Protein AF-A0A8H6M9B8-F1 (afdb_monomer)

pLDDT: mean 74.27, std 23.14, range [27.19, 95.0]

Radius of gyration: 29.84 Å; Cα contacts (8 Å, |Δi|>4): 236; chains: 1; bounding box: 47×123×79 Å

Secondary structure (DSSP, 8-state):
-------PPPPPP----S----------S-PPPPHHHHHHHT-TT----TTS-HHHHHHHHHHHHT--TT-HHHHHHHHHHHHHHHHHHHHHH-S-SS-HHHHHHHHHHHT-SSPPSSHHHHHHHHHTSEE-HHHHHHHHHHTPPPPEESSHHHHHHHHHHHT-PPPS--TT--HHHHHH---SSSPPPTTEEE-TTS-EEETT-SSSPPHHHHTT----------------------------------------

Structure (mmCIF, N/CA/C/O backbone):
data_AF-A0A8H6M9B8-F1
#
_entry.id   AF-A0A8H6M9B8-F1
#
loop_
_atom_site.group_PDB
_atom_site.id
_atom_site.type_symbol
_atom_site.label_atom_id
_atom_site.label_alt_id
_atom_site.label_comp_id
_atom_site.label_asym_id
_atom_site.label_entity_id
_atom_site.label_seq_id
_atom_site.pdbx_PDB_ins_code
_atom_site.Cartn_x
_atom_site.Cartn_y
_atom_site.Cartn_z
_atom_site.occupancy
_atom_site.B_iso_or_equiv
_atom_site.auth_seq_id
_atom_site.auth_comp_id
_atom_site.auth_asym_id
_atom_site.auth_atom_id
_atom_site.pdbx_PDB_model_num
ATOM 1 N N . MET A 1 1 ? -0.808 -92.505 -18.903 1.00 44.62 1 MET A N 1
ATOM 2 C CA . MET A 1 1 ? -1.548 -91.364 -18.341 1.00 44.62 1 MET A CA 1
ATOM 3 C C . MET A 1 1 ? -0.742 -90.142 -18.693 1.00 44.62 1 MET A C 1
ATOM 5 O O . MET A 1 1 ? 0.391 -90.103 -18.258 1.00 44.62 1 MET A O 1
ATOM 9 N N . ASP A 1 2 ? -1.268 -89.263 -19.538 1.00 39.00 2 ASP A N 1
ATOM 10 C CA . ASP A 1 2 ? -1.013 -87.823 -19.451 1.00 39.00 2 ASP A CA 1
ATOM 11 C C . ASP A 1 2 ? -2.015 -87.097 -20.364 1.00 39.00 2 ASP A C 1
ATOM 13 O O . ASP A 1 2 ? -2.020 -87.325 -21.577 1.00 39.00 2 ASP A O 1
ATOM 17 N N . PRO A 1 3 ? -2.943 -86.317 -19.783 1.00 50.44 3 PRO A N 1
ATOM 18 C CA . PRO A 1 3 ? -3.931 -85.539 -20.508 1.00 50.44 3 PRO A CA 1
ATOM 19 C C . PRO A 1 3 ? -3.492 -84.078 -20.722 1.00 50.44 3 PRO A C 1
ATOM 21 O O . PRO A 1 3 ? -2.921 -83.446 -19.843 1.00 50.44 3 PRO A O 1
ATOM 24 N N . SER A 1 4 ? -3.906 -83.551 -21.875 1.00 41.81 4 SER A N 1
ATOM 25 C CA . SER A 1 4 ? -4.431 -82.196 -22.111 1.00 41.81 4 SER A CA 1
ATOM 26 C C . SER A 1 4 ? -3.591 -80.927 -21.857 1.00 41.81 4 SER A C 1
ATOM 28 O O . SER A 1 4 ? -3.498 -80.439 -20.739 1.00 41.81 4 SER A O 1
ATOM 30 N N . CYS A 1 5 ? -3.286 -80.288 -23.003 1.00 43.94 5 CYS A N 1
ATOM 31 C CA . CYS A 1 5 ? -3.467 -78.864 -23.372 1.00 43.94 5 CYS A CA 1
ATOM 32 C C . CYS A 1 5 ? -2.553 -77.786 -22.736 1.00 43.94 5 CYS A C 1
ATOM 34 O O . CYS A 1 5 ? -2.218 -77.862 -21.560 1.00 43.94 5 CYS A O 1
ATOM 36 N N . PRO A 1 6 ? -2.177 -76.736 -23.504 1.00 51.47 6 PRO A N 1
ATOM 37 C CA . PRO A 1 6 ? -3.171 -75.707 -23.816 1.00 51.47 6 PRO A CA 1
ATOM 38 C C . PRO A 1 6 ? -3.151 -75.148 -25.249 1.00 51.47 6 PRO A C 1
ATOM 40 O O . PRO A 1 6 ? -2.113 -74.861 -25.843 1.00 51.47 6 PRO A O 1
ATOM 43 N N . THR A 1 7 ? -4.367 -74.918 -25.737 1.00 51.53 7 THR A N 1
ATOM 44 C CA . THR A 1 7 ? -4.755 -73.970 -26.781 1.00 51.53 7 THR A CA 1
ATOM 45 C C . THR A 1 7 ? -4.098 -72.605 -26.571 1.00 51.53 7 THR A C 1
ATOM 47 O O . THR A 1 7 ? -4.218 -71.998 -25.506 1.00 51.53 7 THR A O 1
ATOM 50 N N . THR A 1 8 ? -3.421 -72.114 -27.604 1.00 57.62 8 THR A N 1
ATOM 51 C CA . THR A 1 8 ? -2.933 -70.737 -27.707 1.00 57.62 8 THR A CA 1
ATOM 52 C C . THR A 1 8 ? -4.131 -69.788 -27.837 1.00 57.62 8 THR A C 1
ATOM 54 O O . THR A 1 8 ? -4.984 -70.043 -28.686 1.00 57.62 8 THR A O 1
ATOM 57 N N . PRO A 1 9 ? -4.248 -68.725 -27.024 1.00 57.97 9 PRO A N 1
ATOM 58 C CA . PRO A 1 9 ? -5.289 -67.726 -27.221 1.00 57.97 9 PRO A CA 1
ATOM 59 C C . PRO A 1 9 ? -4.927 -66.811 -28.399 1.00 57.97 9 PRO A C 1
ATOM 61 O O . PRO A 1 9 ? -3.776 -66.389 -28.533 1.00 57.97 9 PRO A O 1
ATOM 64 N N . ASP A 1 10 ? -5.921 -66.513 -29.235 1.00 58.12 10 ASP A N 1
ATOM 65 C CA . ASP A 1 10 ? -5.860 -65.489 -30.280 1.00 58.12 10 ASP A CA 1
ATOM 66 C C . ASP A 1 10 ? -5.416 -64.120 -29.715 1.00 58.12 10 ASP A C 1
ATOM 68 O O . ASP A 1 10 ? -5.676 -63.818 -28.543 1.00 58.12 10 ASP A O 1
ATOM 72 N N . PRO A 1 11 ? -4.759 -63.264 -30.523 1.00 66.00 11 PRO A N 1
ATOM 73 C CA . PRO A 1 11 ? -4.400 -61.913 -30.102 1.00 66.00 11 PRO A CA 1
ATOM 74 C C . PRO A 1 11 ? -5.659 -61.079 -29.801 1.00 66.00 11 PRO A C 1
ATOM 76 O O . PRO A 1 11 ? -6.686 -61.253 -30.462 1.00 66.00 11 PRO A O 1
ATOM 79 N N . PRO A 1 12 ? -5.607 -60.145 -28.832 1.00 58.88 12 PRO A N 1
ATOM 80 C CA . PRO A 1 12 ? -6.745 -59.291 -28.532 1.00 58.88 12 PRO A CA 1
ATOM 81 C C . PRO A 1 12 ? -7.071 -58.416 -29.745 1.00 58.88 12 PRO A C 1
ATOM 83 O O . PRO A 1 12 ? -6.230 -57.667 -30.241 1.00 58.88 12 PRO A O 1
ATOM 86 N N . VAL A 1 13 ? -8.312 -58.528 -30.215 1.00 57.16 13 VAL A N 1
ATOM 87 C CA . VAL A 1 13 ? -8.912 -57.615 -31.187 1.00 57.16 13 VAL A CA 1
ATOM 88 C C . VAL A 1 13 ? -8.946 -56.227 -30.554 1.00 57.16 13 VAL A C 1
ATOM 90 O O . VAL A 1 13 ? -9.551 -56.035 -29.500 1.00 57.16 13 VAL A O 1
ATOM 93 N N . ASP A 1 14 ? -8.278 -55.277 -31.199 1.00 57.28 14 ASP A N 1
ATOM 94 C CA . ASP A 1 14 ? -8.301 -53.856 -30.867 1.00 57.28 14 ASP A CA 1
ATOM 95 C C . ASP A 1 14 ? -9.741 -53.347 -31.041 1.00 57.28 14 ASP A C 1
ATOM 97 O O . ASP A 1 14 ? -10.220 -53.142 -32.159 1.00 57.28 14 ASP A O 1
ATOM 101 N N . ILE A 1 15 ? -10.483 -53.230 -29.939 1.00 51.19 15 ILE A N 1
ATOM 102 C CA . ILE A 1 15 ? -11.806 -52.604 -29.932 1.00 51.19 15 ILE A CA 1
ATOM 103 C C . ILE A 1 15 ? -11.558 -51.097 -29.798 1.00 51.19 15 ILE A C 1
ATOM 105 O O . ILE A 1 15 ? -11.166 -50.658 -28.713 1.00 51.19 15 ILE A O 1
ATOM 109 N N . PRO A 1 16 ? -11.777 -50.277 -30.844 1.00 50.72 16 PRO A N 1
ATOM 110 C CA . PRO A 1 16 ? -11.698 -48.835 -30.695 1.00 50.72 16 PRO A CA 1
ATOM 111 C C . PRO A 1 16 ? -12.756 -48.389 -29.684 1.00 50.72 16 PRO A C 1
ATOM 113 O O . PRO A 1 16 ? -13.958 -48.597 -29.862 1.00 50.72 16 PRO A O 1
ATOM 116 N N . SER A 1 17 ? -12.274 -47.808 -28.589 1.00 52.12 17 SER A N 1
ATOM 117 C CA . SER A 1 17 ? -13.098 -47.243 -27.527 1.00 52.12 17 SER A CA 1
ATOM 118 C C . SER A 1 17 ? -14.077 -46.215 -28.121 1.00 52.12 17 SER A C 1
ATOM 120 O O . SER A 1 17 ? -13.638 -45.318 -28.843 1.00 52.12 17 SER A O 1
ATOM 122 N N . PRO A 1 18 ? -15.391 -46.296 -27.843 1.00 47.19 18 PRO A N 1
ATOM 123 C CA . PRO A 1 18 ? -16.398 -45.431 -28.463 1.00 47.19 18 PRO A CA 1
ATOM 124 C C . PRO A 1 18 ? -16.497 -44.045 -27.807 1.00 47.19 18 PRO A C 1
ATOM 126 O O . PRO A 1 18 ? -17.447 -43.307 -28.064 1.00 47.19 18 PRO A O 1
ATOM 129 N N . PHE A 1 19 ? -15.545 -43.677 -26.948 1.00 44.97 19 PHE A N 1
ATOM 130 C CA . PHE A 1 19 ? -15.568 -42.408 -26.235 1.00 44.97 19 PHE A CA 1
ATOM 131 C C . PHE A 1 19 ? -14.644 -41.398 -26.923 1.00 44.97 19 PHE A C 1
ATOM 133 O O . PHE A 1 19 ? -13.423 -41.567 -26.863 1.00 44.97 19 PHE A O 1
ATOM 140 N N . PRO A 1 20 ? -15.182 -40.343 -27.569 1.00 49.31 20 PRO A N 1
ATOM 141 C CA . PRO A 1 20 ? -14.359 -39.208 -27.950 1.00 49.31 20 PRO A CA 1
ATOM 142 C C . PRO A 1 20 ? -13.711 -38.655 -26.680 1.00 49.31 20 PRO A C 1
ATOM 144 O O . PRO A 1 20 ? -14.387 -38.404 -25.685 1.00 49.31 20 PRO A O 1
ATOM 147 N N . SER A 1 21 ? -12.386 -38.528 -26.698 1.00 47.72 21 SER A N 1
ATOM 148 C CA . SER A 1 21 ? -11.632 -37.910 -25.615 1.00 47.72 21 SER A CA 1
ATOM 149 C C . SER A 1 21 ? -12.142 -36.487 -25.417 1.00 47.72 21 SER A C 1
ATOM 151 O O . SER A 1 21 ? -11.909 -35.626 -26.260 1.00 47.72 21 SER A O 1
ATOM 153 N N . ASP A 1 22 ? -12.861 -36.264 -24.322 1.00 41.75 22 ASP A N 1
ATOM 154 C CA . ASP A 1 22 ? -13.307 -34.951 -23.872 1.00 41.75 22 ASP A CA 1
ATOM 155 C C . ASP A 1 22 ? -12.119 -33.972 -23.804 1.00 41.75 22 ASP A C 1
ATOM 157 O O . ASP A 1 22 ? -11.220 -34.168 -22.981 1.00 41.75 22 ASP A O 1
ATOM 161 N N . PRO A 1 23 ? -12.103 -32.857 -24.562 1.00 47.53 23 PRO A N 1
ATOM 162 C CA . PRO A 1 23 ? -11.258 -31.718 -24.252 1.00 47.53 23 PRO A CA 1
ATOM 163 C C . PRO A 1 23 ? -12.015 -30.749 -23.332 1.00 47.53 23 PRO A C 1
ATOM 165 O O . PRO A 1 23 ? -11.970 -29.537 -23.519 1.00 47.53 23 PRO A O 1
ATOM 168 N N . THR A 1 24 ? -12.727 -31.244 -22.320 1.00 36.97 24 THR A N 1
ATOM 169 C CA . THR A 1 24 ? -13.275 -30.394 -21.253 1.00 36.97 24 THR A CA 1
ATOM 170 C C . THR A 1 24 ? -12.267 -30.286 -20.118 1.00 36.97 24 THR A C 1
ATOM 172 O O . THR A 1 24 ? -12.472 -30.738 -18.996 1.00 36.97 24 THR A O 1
ATOM 175 N N . SER A 1 25 ? -11.154 -29.613 -20.420 1.00 35.69 25 SER A N 1
ATOM 176 C CA . SER A 1 25 ? -10.420 -28.878 -19.398 1.00 35.69 25 SER A CA 1
ATOM 177 C C . SER A 1 25 ? -11.340 -27.758 -18.926 1.00 35.69 25 SER A C 1
ATOM 179 O O . SER A 1 25 ? -11.489 -26.738 -19.600 1.00 35.69 25 SER A O 1
ATOM 181 N N . THR A 1 26 ? -11.984 -27.976 -17.781 1.00 39.69 26 THR A N 1
ATOM 182 C CA . THR A 1 26 ? -12.783 -27.010 -17.022 1.00 39.69 26 THR A CA 1
ATOM 183 C C . THR A 1 26 ? -11.908 -25.828 -16.598 1.00 39.69 26 THR A C 1
ATOM 185 O O . THR A 1 26 ? -11.528 -25.667 -15.441 1.00 39.69 26 THR A O 1
ATOM 188 N N . SER A 1 27 ? -11.536 -24.993 -17.560 1.00 35.00 27 SER A N 1
ATOM 189 C CA . SER A 1 27 ? -10.833 -23.746 -17.338 1.00 35.00 27 SER A CA 1
ATOM 190 C C . SER A 1 27 ? -11.902 -22.694 -17.079 1.00 35.00 27 SER A C 1
ATOM 192 O O . SER A 1 27 ? -12.670 -22.284 -17.950 1.00 35.00 27 SER A O 1
ATOM 194 N N . LYS A 1 28 ? -11.988 -22.317 -15.803 1.00 42.12 28 LYS A N 1
ATOM 195 C CA . LYS A 1 28 ? -12.551 -21.050 -15.341 1.00 42.12 28 LYS A CA 1
ATOM 196 C C . LYS A 1 28 ? -12.215 -19.965 -16.382 1.00 42.12 28 LYS A C 1
ATOM 198 O O . LYS A 1 28 ? -11.055 -19.929 -16.793 1.00 42.12 28 LYS A O 1
ATOM 203 N N . PRO A 1 29 ? -13.164 -19.098 -16.798 1.00 35.78 29 PRO A N 1
ATOM 204 C CA . PRO A 1 29 ? -12.882 -18.059 -17.791 1.00 35.78 29 PRO A CA 1
ATOM 205 C C . PRO A 1 29 ? -11.589 -17.331 -17.406 1.00 35.78 29 PRO A C 1
ATOM 207 O O . PRO A 1 29 ? -11.388 -17.131 -16.198 1.00 35.78 29 PRO A O 1
ATOM 210 N N . PRO A 1 30 ? -10.709 -16.989 -18.372 1.00 41.09 30 PRO A N 1
ATOM 211 C CA . PRO A 1 30 ? -9.399 -16.427 -18.075 1.00 41.09 30 PRO A CA 1
ATOM 212 C C . PRO A 1 30 ? -9.605 -15.271 -17.108 1.00 41.09 30 PRO A C 1
ATOM 214 O O . PRO A 1 30 ? -10.289 -14.290 -17.415 1.00 41.09 30 PRO A O 1
ATOM 217 N N . ARG A 1 31 ? -9.119 -15.451 -15.875 1.00 60.06 31 ARG A N 1
ATOM 218 C CA . ARG A 1 31 ? -9.210 -14.409 -14.858 1.00 60.06 31 ARG A CA 1
ATOM 219 C C . ARG A 1 31 ? -8.524 -13.200 -15.471 1.00 60.06 31 ARG A C 1
ATOM 221 O O . ARG A 1 31 ? -7.373 -13.322 -15.884 1.00 60.06 31 ARG A O 1
ATOM 228 N N . ARG A 1 32 ? -9.236 -12.071 -15.560 1.00 66.19 32 ARG A N 1
ATOM 229 C CA . ARG A 1 32 ? -8.625 -10.809 -15.985 1.00 66.19 32 ARG A CA 1
ATOM 230 C C . ARG A 1 32 ? -7.319 -10.641 -15.200 1.00 66.19 32 ARG A C 1
ATOM 232 O O . ARG A 1 32 ? -7.352 -10.870 -13.982 1.00 66.19 32 ARG A O 1
ATOM 239 N N . PRO A 1 33 ? -6.200 -10.324 -15.871 1.00 74.69 33 PRO A N 1
ATOM 240 C CA . PRO A 1 33 ? -4.937 -10.147 -15.183 1.00 74.69 33 PRO A CA 1
ATOM 241 C C . PRO A 1 33 ? -5.127 -9.074 -14.115 1.00 74.69 33 PRO A C 1
ATOM 243 O O . PRO A 1 33 ? -5.844 -8.088 -14.307 1.00 74.69 33 PRO A O 1
ATOM 246 N N . SER A 1 34 ? -4.556 -9.321 -12.940 1.00 87.81 34 SER A N 1
ATOM 247 C CA . SER A 1 34 ? -4.568 -8.333 -11.872 1.00 87.81 34 SER A CA 1
ATOM 248 C C . SER A 1 34 ? -3.844 -7.064 -12.353 1.00 87.81 34 SER A C 1
ATOM 250 O O . SER A 1 34 ? -2.985 -7.185 -13.224 1.00 87.81 34 SER A O 1
ATOM 252 N N . PRO A 1 35 ? -4.138 -5.860 -11.832 1.00 92.00 35 PRO A N 1
ATOM 253 C CA . PRO A 1 35 ? -3.459 -4.641 -12.281 1.00 92.00 35 PRO A CA 1
ATOM 254 C C . PRO A 1 35 ? -1.925 -4.746 -12.322 1.00 92.00 35 PRO A C 1
ATOM 256 O O . PRO A 1 35 ? -1.309 -4.337 -13.299 1.00 92.00 35 PRO A O 1
ATOM 259 N N . ILE A 1 36 ? -1.312 -5.381 -11.316 1.00 91.31 36 ILE A N 1
ATOM 260 C CA . ILE A 1 36 ? 0.140 -5.637 -11.296 1.00 91.31 36 ILE A CA 1
ATOM 261 C C . ILE A 1 36 ? 0.560 -6.624 -12.396 1.00 91.31 36 ILE A C 1
ATOM 263 O O . ILE A 1 36 ? 1.578 -6.417 -13.048 1.00 91.31 36 ILE A O 1
ATOM 267 N N . ALA A 1 37 ? -0.205 -7.697 -12.621 1.00 89.81 37 ALA A N 1
ATOM 268 C CA . ALA A 1 37 ? 0.093 -8.647 -13.691 1.00 89.81 37 ALA A CA 1
ATOM 269 C C . ALA A 1 37 ? -0.021 -7.992 -15.077 1.00 89.81 37 ALA A C 1
ATOM 271 O O . ALA A 1 37 ? 0.854 -8.194 -15.909 1.00 89.81 37 ALA A O 1
ATOM 272 N N . ALA A 1 38 ? -1.044 -7.158 -15.286 1.00 91.62 38 ALA A N 1
ATOM 273 C CA . ALA A 1 38 ? -1.240 -6.409 -16.522 1.00 91.62 38 ALA A CA 1
ATOM 274 C C . ALA A 1 38 ? -0.080 -5.437 -16.796 1.00 91.62 38 ALA A C 1
ATOM 276 O O . ALA A 1 38 ? 0.317 -5.286 -17.946 1.00 91.62 38 ALA A O 1
ATOM 277 N N . PHE A 1 39 ? 0.497 -4.826 -15.752 1.00 93.69 39 PHE A N 1
ATOM 278 C CA . PHE A 1 39 ? 1.719 -4.029 -15.885 1.00 93.69 39 PHE A CA 1
ATOM 279 C C . PHE A 1 39 ? 2.898 -4.871 -16.390 1.00 93.69 39 PHE A C 1
ATOM 281 O O . PHE A 1 39 ? 3.564 -4.470 -17.331 1.00 93.69 39 PHE A O 1
ATOM 288 N N . PHE A 1 40 ? 3.159 -6.048 -15.815 1.00 92.44 40 PHE A N 1
ATOM 289 C CA . PHE A 1 40 ? 4.279 -6.879 -16.280 1.00 92.44 40 PHE A CA 1
ATOM 290 C C . PHE A 1 40 ? 4.056 -7.453 -17.688 1.00 92.44 40 PHE A C 1
ATOM 292 O O . PHE A 1 40 ? 5.019 -7.648 -18.423 1.00 92.44 40 PHE A O 1
ATOM 299 N N . GLU A 1 41 ? 2.803 -7.679 -18.089 1.00 92.38 41 GLU A N 1
ATOM 300 C CA . GLU A 1 41 ? 2.442 -8.151 -19.432 1.00 92.38 41 GLU A CA 1
ATOM 301 C C . GLU A 1 41 ? 2.753 -7.130 -20.546 1.00 92.38 41 GLU A C 1
ATOM 303 O O . GLU A 1 41 ? 2.826 -7.522 -21.711 1.00 92.38 41 GLU A O 1
ATOM 308 N N . THR A 1 42 ? 3.013 -5.853 -20.224 1.00 93.12 42 THR A N 1
ATOM 309 C CA . THR A 1 42 ? 3.493 -4.871 -21.219 1.00 93.12 42 THR A CA 1
ATOM 310 C C . THR A 1 42 ? 4.940 -5.126 -21.660 1.00 93.12 42 THR A C 1
ATOM 312 O O . THR A 1 42 ? 5.372 -4.587 -22.679 1.00 93.12 42 THR A O 1
ATOM 315 N N . TYR A 1 43 ? 5.666 -6.003 -20.956 1.00 92.69 43 TYR A N 1
ATOM 316 C CA . TYR A 1 43 ? 7.040 -6.405 -21.252 1.00 92.69 43 TYR A CA 1
ATOM 317 C C . TYR A 1 43 ? 7.077 -7.880 -21.697 1.00 92.69 43 TYR A C 1
ATOM 319 O O . TYR A 1 43 ? 7.412 -8.757 -20.901 1.00 92.69 43 TYR A O 1
ATOM 327 N N . PRO A 1 44 ? 6.767 -8.205 -22.969 1.00 87.62 44 PRO A N 1
ATOM 328 C CA . PRO A 1 44 ? 6.531 -9.586 -23.415 1.00 87.62 44 PRO A CA 1
ATOM 329 C C . PRO A 1 44 ? 7.746 -10.518 -23.282 1.00 87.62 44 PRO A C 1
ATOM 331 O O . PRO A 1 44 ? 7.583 -11.730 -23.169 1.00 87.62 44 PRO A O 1
ATOM 334 N N . ASN A 1 45 ? 8.961 -9.962 -23.272 1.00 91.31 45 ASN A N 1
ATOM 335 C CA . ASN A 1 45 ? 10.205 -10.721 -23.103 1.00 91.31 45 ASN A CA 1
ATOM 336 C C . ASN A 1 45 ? 10.595 -10.922 -21.628 1.00 91.31 45 ASN A C 1
ATOM 338 O O . ASN A 1 45 ? 11.584 -11.595 -21.339 1.00 91.31 45 ASN A O 1
ATOM 342 N N . PHE A 1 46 ? 9.848 -10.332 -20.694 1.00 91.56 46 PHE A N 1
ATOM 343 C CA . PHE A 1 46 ? 10.085 -10.455 -19.266 1.00 91.56 46 PHE A CA 1
ATOM 344 C C . PHE A 1 46 ? 9.088 -11.439 -18.646 1.00 91.56 46 PHE A C 1
ATOM 346 O O . PHE A 1 46 ? 7.888 -11.187 -18.561 1.00 91.56 46 PHE A O 1
ATOM 353 N N . HIS A 1 47 ? 9.595 -12.572 -18.164 1.00 88.81 47 HIS A N 1
ATOM 354 C CA . HIS A 1 47 ? 8.779 -13.561 -17.464 1.00 88.81 47 HIS A CA 1
ATOM 355 C C . HIS A 1 47 ? 8.746 -13.262 -15.964 1.00 88.81 47 HIS A C 1
ATOM 357 O O . HIS A 1 47 ? 9.702 -13.563 -15.236 1.00 88.81 47 HIS A O 1
ATOM 363 N N . ASN A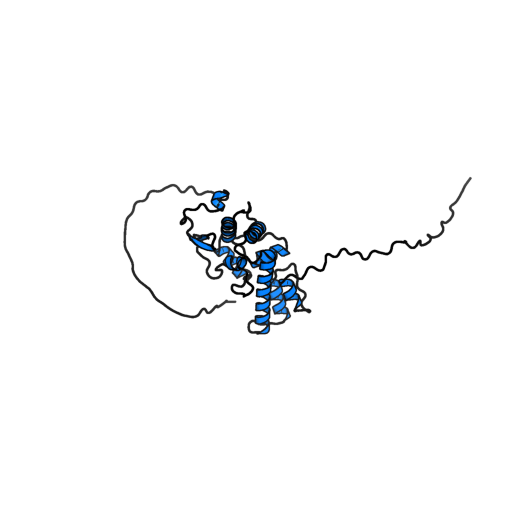 1 48 ? 7.640 -12.670 -15.509 1.00 85.62 48 ASN A N 1
ATOM 364 C CA . ASN A 1 48 ? 7.457 -12.335 -14.105 1.00 85.62 48 ASN A CA 1
ATOM 365 C C . ASN A 1 48 ? 7.086 -13.567 -13.259 1.00 85.62 48 ASN A C 1
ATOM 367 O O . ASN A 1 48 ? 6.253 -14.392 -13.637 1.00 85.62 48 ASN A O 1
ATOM 371 N N . ASP A 1 49 ? 7.681 -13.670 -12.075 1.00 84.94 49 ASP A N 1
ATOM 372 C CA . ASP A 1 49 ? 7.308 -14.644 -11.058 1.00 84.94 49 ASP A CA 1
ATOM 373 C C . ASP A 1 49 ? 6.154 -14.089 -10.216 1.00 84.94 49 ASP A C 1
ATOM 375 O O . ASP A 1 49 ? 6.323 -13.200 -9.382 1.00 84.94 49 ASP A O 1
ATOM 379 N N . ARG A 1 50 ? 4.955 -14.643 -10.422 1.00 80.88 50 ARG A N 1
ATOM 380 C CA . ARG A 1 50 ? 3.730 -14.239 -9.711 1.00 80.88 50 ARG A CA 1
ATOM 381 C C . ARG A 1 50 ? 3.728 -14.614 -8.225 1.00 80.88 50 ARG A C 1
ATOM 383 O O . ARG A 1 50 ? 2.824 -14.194 -7.507 1.00 80.88 50 ARG A O 1
ATOM 390 N N . THR A 1 51 ? 4.683 -15.426 -7.775 1.00 79.94 51 THR A N 1
ATOM 391 C CA . THR A 1 51 ? 4.839 -15.808 -6.364 1.00 79.94 51 THR A CA 1
ATOM 392 C C . THR A 1 51 ? 5.808 -14.897 -5.609 1.00 79.94 51 THR A C 1
ATOM 394 O O . THR A 1 51 ? 5.763 -14.839 -4.378 1.00 79.94 51 THR A O 1
ATOM 397 N N . ALA A 1 52 ? 6.650 -14.153 -6.333 1.00 83.94 52 ALA A N 1
ATOM 398 C CA . ALA A 1 52 ? 7.558 -13.163 -5.776 1.00 83.94 52 ALA A CA 1
ATOM 399 C C . ALA A 1 52 ? 6.835 -11.839 -5.467 1.00 83.94 52 ALA A C 1
ATOM 401 O O . ALA A 1 52 ? 5.738 -11.566 -5.956 1.00 83.94 52 ALA A O 1
ATOM 402 N N . SER A 1 53 ? 7.456 -10.985 -4.644 1.00 85.69 53 SER A N 1
ATOM 403 C CA . SER A 1 53 ? 6.896 -9.657 -4.367 1.00 85.69 53 SER A CA 1
ATOM 404 C C . SER A 1 53 ? 6.916 -8.791 -5.629 1.00 85.69 53 SER A C 1
ATOM 406 O O . SER A 1 53 ? 7.890 -8.805 -6.387 1.00 85.69 53 SER A O 1
ATOM 408 N N . ALA A 1 54 ? 5.888 -7.974 -5.833 1.00 88.25 54 ALA A N 1
ATOM 409 C CA . ALA A 1 54 ? 5.788 -7.079 -6.979 1.00 88.25 54 ALA A CA 1
ATOM 410 C C . ALA A 1 54 ? 7.004 -6.140 -7.057 1.00 88.25 54 ALA A C 1
ATOM 412 O O . ALA A 1 54 ? 7.558 -5.915 -8.130 1.00 88.25 54 ALA A O 1
ATOM 413 N N . GLY A 1 55 ? 7.480 -5.654 -5.906 1.00 87.62 55 GLY A N 1
ATOM 414 C CA . GLY A 1 55 ? 8.679 -4.815 -5.828 1.00 87.62 55 GLY A CA 1
ATOM 415 C C . GLY A 1 55 ? 9.974 -5.545 -6.206 1.00 87.62 55 GLY A C 1
ATOM 416 O O . GLY A 1 55 ? 10.849 -4.949 -6.833 1.00 87.62 55 GLY A O 1
ATOM 417 N N . SER A 1 56 ? 10.124 -6.830 -5.861 1.00 88.12 56 SER A N 1
ATOM 418 C CA . SER A 1 56 ? 11.291 -7.612 -6.301 1.00 88.12 56 SER A CA 1
ATOM 419 C C . SER A 1 56 ? 11.258 -7.898 -7.799 1.00 88.12 56 SER A C 1
ATOM 421 O O . SER A 1 56 ? 12.306 -7.842 -8.443 1.00 88.12 56 SER A O 1
ATOM 423 N N . GLU A 1 57 ? 10.074 -8.154 -8.356 1.00 91.75 57 GLU A N 1
ATOM 424 C CA . GLU A 1 57 ? 9.903 -8.360 -9.796 1.00 91.75 57 GLU A CA 1
ATOM 425 C C . GLU A 1 57 ? 10.152 -7.077 -10.584 1.00 91.75 57 GLU A C 1
ATOM 427 O O . GLU A 1 57 ? 10.859 -7.118 -11.586 1.00 91.75 57 GLU A O 1
ATOM 432 N N . TYR A 1 58 ? 9.703 -5.924 -10.083 1.00 91.44 58 TYR A N 1
ATOM 433 C CA . TYR A 1 58 ? 10.038 -4.630 -10.675 1.00 91.44 58 TYR A CA 1
ATOM 434 C C . TYR A 1 58 ? 11.558 -4.400 -10.709 1.00 91.44 58 TYR A C 1
ATOM 436 O O . TYR A 1 58 ? 12.123 -4.091 -11.751 1.00 91.44 58 TYR A O 1
ATOM 444 N N . LYS A 1 59 ? 12.274 -4.683 -9.610 1.00 90.62 59 LYS A N 1
ATOM 445 C CA . LYS A 1 59 ? 13.751 -4.611 -9.592 1.00 90.62 59 LYS A CA 1
ATOM 446 C C . LYS A 1 59 ? 14.417 -5.586 -10.570 1.00 90.62 59 LYS A C 1
ATOM 448 O O . LYS A 1 59 ? 15.505 -5.312 -11.075 1.00 90.62 59 LYS A O 1
ATOM 453 N N . ARG A 1 60 ? 13.826 -6.762 -10.812 1.00 94.12 60 ARG A N 1
ATOM 454 C CA . ARG A 1 60 ? 14.301 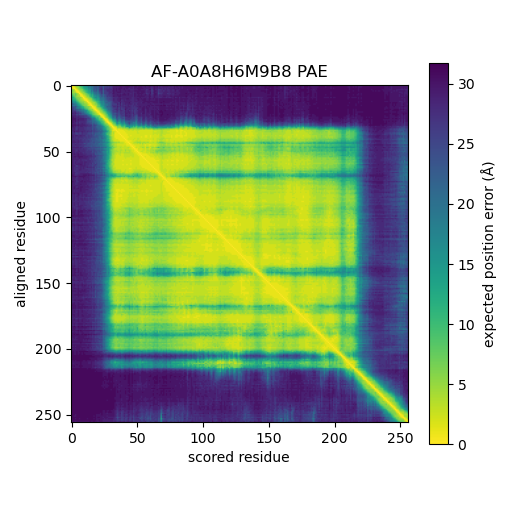-7.694 -11.851 1.00 94.12 60 ARG A CA 1
ATOM 455 C C . ARG A 1 60 ? 14.057 -7.136 -13.247 1.00 94.12 60 ARG A C 1
ATOM 457 O O . ARG A 1 60 ? 14.958 -7.253 -14.070 1.00 94.12 60 ARG A O 1
ATOM 464 N N . LEU A 1 61 ? 12.908 -6.508 -13.478 1.00 93.12 61 LEU A N 1
ATOM 465 C CA . LEU A 1 61 ? 12.590 -5.842 -14.733 1.00 93.12 61 LEU A CA 1
ATOM 466 C C . LEU A 1 61 ? 13.583 -4.710 -15.029 1.00 93.12 61 LEU A C 1
ATOM 468 O O . LEU A 1 61 ? 14.170 -4.717 -16.103 1.00 93.12 61 LEU A O 1
ATOM 472 N N . CYS A 1 62 ? 13.878 -3.823 -14.069 1.00 92.12 62 CYS A N 1
ATOM 473 C CA . CYS A 1 62 ? 14.878 -2.760 -14.262 1.00 92.12 62 CYS A CA 1
ATOM 474 C C . CYS A 1 62 ? 16.242 -3.326 -14.691 1.00 92.12 62 CYS A C 1
ATOM 476 O O . CYS A 1 62 ? 16.856 -2.831 -15.630 1.00 92.12 62 CYS A O 1
ATOM 478 N N . ARG A 1 63 ? 16.696 -4.414 -14.046 1.00 92.75 63 ARG A N 1
ATOM 479 C CA . ARG A 1 63 ? 17.951 -5.095 -14.414 1.00 92.75 63 ARG A CA 1
ATOM 480 C C . ARG A 1 63 ? 17.896 -5.745 -15.795 1.00 92.75 63 ARG A C 1
ATOM 482 O O . ARG A 1 63 ? 18.904 -5.754 -16.486 1.00 92.75 63 ARG A O 1
ATOM 489 N N . PHE A 1 64 ? 16.750 -6.307 -16.174 1.00 92.88 64 PHE A N 1
ATOM 490 C CA . PHE A 1 64 ? 16.547 -6.925 -17.483 1.00 92.88 64 PHE A CA 1
ATOM 491 C C . PHE A 1 64 ? 16.563 -5.888 -18.612 1.00 92.88 64 PHE A C 1
ATOM 493 O O . PHE A 1 64 ? 17.171 -6.129 -19.649 1.00 92.88 64 PHE A O 1
ATOM 500 N N . MET A 1 65 ? 15.943 -4.730 -18.382 1.00 91.88 65 MET A N 1
ATOM 501 C CA . MET A 1 65 ? 15.915 -3.617 -19.334 1.00 91.88 65 MET A CA 1
ATOM 502 C C . MET A 1 65 ? 17.228 -2.823 -19.367 1.00 91.88 65 MET A C 1
ATOM 504 O O . MET A 1 65 ? 17.463 -2.072 -20.306 1.00 91.88 65 MET A O 1
ATOM 508 N N . GLY A 1 66 ? 18.093 -2.993 -18.361 1.00 91.81 66 GLY A N 1
ATOM 509 C CA . GLY A 1 66 ? 19.344 -2.242 -18.243 1.00 91.81 66 GLY A CA 1
ATOM 510 C C . GLY A 1 66 ? 19.141 -0.784 -17.831 1.00 91.81 66 GLY A C 1
ATOM 511 O O . GLY A 1 66 ? 20.026 0.033 -18.066 1.00 91.81 66 GLY A O 1
ATOM 512 N N . TRP A 1 67 ? 17.997 -0.460 -17.224 1.00 93.12 67 TRP A N 1
ATOM 513 C CA . TRP A 1 67 ? 17.668 0.900 -16.818 1.00 93.12 67 TRP A CA 1
ATOM 514 C C . TRP A 1 67 ? 18.470 1.363 -15.597 1.00 93.12 67 TRP A C 1
ATOM 516 O O . TRP A 1 67 ? 18.648 0.647 -14.607 1.00 93.12 67 TRP A O 1
ATOM 526 N N . THR A 1 68 ? 18.887 2.616 -15.667 1.00 86.75 68 THR A N 1
ATOM 527 C CA . THR A 1 68 ? 19.481 3.448 -14.629 1.00 86.75 68 THR A CA 1
ATOM 528 C C . THR A 1 68 ? 18.442 4.438 -14.086 1.00 86.75 68 THR A C 1
ATOM 530 O O . THR A 1 68 ? 17.353 4.594 -14.632 1.00 86.75 68 THR A O 1
ATOM 533 N N . ARG A 1 69 ? 18.746 5.106 -12.967 1.00 73.56 69 ARG A N 1
ATOM 534 C CA . ARG A 1 69 ? 17.781 5.982 -12.266 1.00 73.56 69 ARG A CA 1
ATOM 535 C C . ARG A 1 69 ? 17.355 7.221 -13.055 1.00 73.56 69 ARG A C 1
ATOM 537 O O . ARG A 1 69 ? 16.276 7.759 -12.809 1.00 73.56 69 ARG A O 1
ATOM 544 N N . ASP A 1 70 ? 18.215 7.688 -13.949 1.00 83.25 70 ASP A N 1
ATOM 545 C CA . ASP A 1 70 ? 17.974 8.907 -14.719 1.00 83.25 70 ASP A CA 1
ATOM 546 C C . ASP A 1 70 ? 17.316 8.604 -16.069 1.00 83.25 70 ASP A C 1
ATOM 548 O O . ASP A 1 70 ? 17.014 9.524 -16.831 1.00 83.25 70 ASP A O 1
ATOM 552 N N . ASP A 1 71 ? 17.045 7.325 -16.351 1.00 89.38 71 ASP A N 1
ATOM 553 C CA . ASP A 1 71 ? 16.397 6.932 -17.588 1.00 89.38 71 ASP A CA 1
ATOM 554 C C . ASP A 1 71 ? 14.913 7.319 -17.563 1.00 89.38 71 ASP A C 1
ATOM 556 O O . ASP A 1 71 ? 14.157 6.878 -16.689 1.00 89.38 71 ASP A O 1
ATOM 560 N N . PRO A 1 72 ? 14.443 8.109 -18.543 1.00 91.56 72 PRO A N 1
ATOM 561 C CA . PRO A 1 72 ? 13.048 8.535 -18.594 1.00 91.56 72 PRO A CA 1
ATOM 562 C C . PRO A 1 72 ? 12.086 7.350 -18.764 1.00 91.56 72 P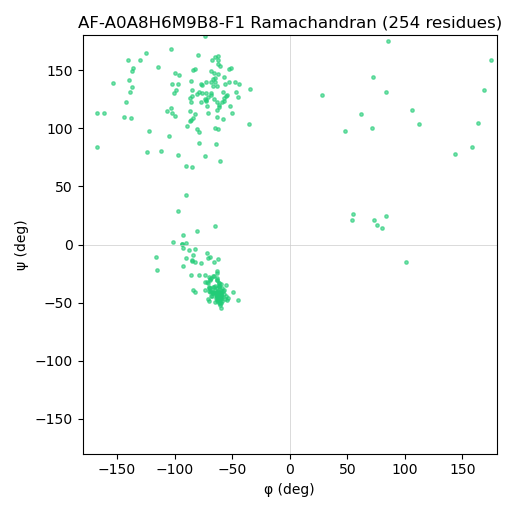RO A C 1
ATOM 564 O O . PRO A 1 72 ? 10.952 7.403 -18.288 1.00 91.56 72 PRO A O 1
ATOM 567 N N . GLU A 1 73 ? 12.538 6.268 -19.405 1.00 91.50 73 GLU A N 1
ATOM 568 C CA . GLU A 1 73 ? 11.774 5.023 -19.532 1.00 91.50 73 GLU A CA 1
ATOM 569 C C . GLU A 1 73 ? 11.560 4.336 -18.180 1.00 91.50 73 GLU A C 1
ATOM 571 O O . GLU A 1 73 ? 10.451 3.886 -1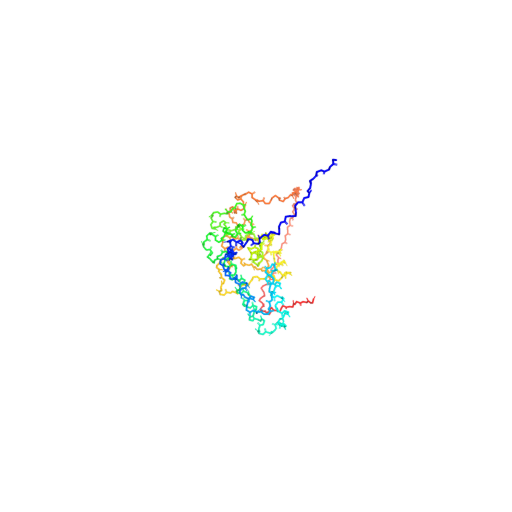7.898 1.00 91.50 73 GLU A O 1
ATOM 576 N N . GLU A 1 74 ? 12.580 4.313 -17.315 1.00 93.00 74 GLU A N 1
ATOM 577 C CA . GLU A 1 74 ? 12.464 3.774 -15.956 1.00 93.00 74 GLU A CA 1
ATOM 578 C C . GLU A 1 74 ? 11.474 4.591 -15.139 1.00 93.00 74 GLU A C 1
ATOM 580 O O . GLU A 1 74 ? 10.605 4.031 -14.480 1.00 93.00 74 GLU A O 1
ATOM 585 N N . GLN A 1 75 ? 11.547 5.919 -15.235 1.00 90.25 75 GLN A N 1
ATOM 586 C CA . GLN A 1 75 ? 10.655 6.804 -14.493 1.00 90.25 75 GLN A CA 1
ATOM 587 C C . GLN A 1 75 ? 9.191 6.617 -14.908 1.00 90.25 75 GLN A C 1
ATOM 589 O O . GLN A 1 75 ? 8.304 6.597 -14.045 1.00 90.25 75 GLN A O 1
ATOM 594 N N . ALA A 1 76 ? 8.938 6.456 -16.211 1.00 91.88 76 ALA A N 1
ATOM 595 C CA . ALA A 1 76 ? 7.616 6.140 -16.740 1.00 91.88 76 ALA A CA 1
ATOM 596 C C . ALA A 1 76 ? 7.145 4.755 -16.268 1.00 91.88 76 ALA A C 1
ATOM 598 O O . ALA A 1 76 ? 6.066 4.639 -15.684 1.00 91.88 76 ALA A O 1
ATOM 599 N N . ALA A 1 77 ? 7.986 3.726 -16.405 1.00 93.00 77 ALA A N 1
ATOM 600 C CA . ALA A 1 77 ? 7.684 2.377 -15.936 1.00 93.00 77 ALA A CA 1
ATOM 601 C C . ALA A 1 77 ? 7.417 2.335 -14.423 1.00 93.00 77 ALA A C 1
ATOM 603 O O . ALA A 1 77 ? 6.517 1.630 -13.965 1.00 93.00 77 ALA A O 1
ATOM 604 N N . TYR A 1 78 ? 8.148 3.124 -13.634 1.00 91.31 78 TYR A N 1
ATOM 605 C CA . TYR A 1 78 ? 7.952 3.225 -12.195 1.00 91.31 78 TYR A CA 1
ATOM 606 C C . TYR A 1 78 ? 6.633 3.915 -11.849 1.00 91.31 78 TYR A C 1
ATOM 608 O O . TYR A 1 78 ? 5.972 3.543 -10.875 1.00 91.31 78 TYR A O 1
ATOM 616 N N . ALA A 1 79 ? 6.237 4.936 -12.614 1.00 90.75 79 ALA A N 1
ATOM 617 C CA . ALA A 1 79 ? 4.937 5.582 -12.469 1.00 90.75 79 ALA A CA 1
ATOM 618 C C . ALA A 1 79 ? 3.796 4.589 -12.724 1.00 90.75 79 ALA A C 1
ATOM 620 O O . ALA A 1 79 ? 2.941 4.423 -11.850 1.00 90.75 79 ALA A O 1
ATOM 621 N N . ASP A 1 80 ? 3.859 3.857 -13.834 1.00 92.81 80 ASP A N 1
ATOM 622 C CA . ASP A 1 80 ? 2.868 2.841 -14.194 1.00 92.81 80 ASP A CA 1
ATOM 623 C C . ASP A 1 80 ? 2.822 1.700 -13.169 1.00 92.81 80 ASP A C 1
ATOM 625 O O . ASP A 1 80 ? 1.748 1.253 -12.760 1.00 92.81 80 ASP A O 1
ATOM 629 N N . PHE A 1 81 ? 3.983 1.268 -12.669 1.00 92.81 81 PHE A N 1
ATOM 630 C CA . PHE A 1 81 ? 4.071 0.262 -11.613 1.00 92.81 81 PHE A CA 1
ATOM 631 C C . PHE A 1 81 ? 3.396 0.728 -10.313 1.00 92.81 81 PHE A C 1
ATOM 633 O O . PHE A 1 81 ? 2.645 -0.025 -9.684 1.00 92.81 81 PHE A O 1
ATOM 640 N N . LYS A 1 82 ? 3.620 1.983 -9.902 1.00 91.62 82 LYS A N 1
ATOM 641 C CA . LYS A 1 82 ? 2.957 2.574 -8.725 1.00 91.62 82 LYS A CA 1
ATOM 642 C C . LYS A 1 82 ? 1.443 2.639 -8.910 1.00 91.62 82 LYS A C 1
ATOM 644 O O . LYS A 1 82 ? 0.708 2.326 -7.971 1.00 91.62 82 LYS A O 1
ATOM 649 N N . ASP A 1 83 ? 0.976 3.016 -10.093 1.00 93.06 83 ASP A N 1
ATOM 650 C CA . ASP A 1 83 ? -0.451 3.050 -10.402 1.00 93.06 83 ASP A CA 1
ATOM 651 C C . ASP A 1 83 ? -1.062 1.644 -10.384 1.00 93.06 83 ASP A C 1
ATOM 653 O O . ASP A 1 83 ? -2.126 1.443 -9.790 1.00 93.06 83 ASP A O 1
ATOM 657 N N . ALA A 1 84 ? -0.345 0.638 -10.885 1.00 93.38 84 ALA A N 1
ATOM 658 C CA . ALA A 1 84 ? -0.754 -0.757 -10.786 1.00 93.38 84 ALA A CA 1
ATOM 659 C C . ALA A 1 84 ? -0.884 -1.233 -9.325 1.00 93.38 84 ALA A C 1
ATOM 661 O O . ALA A 1 84 ? -1.867 -1.899 -8.991 1.00 93.38 84 ALA A O 1
ATOM 662 N N . LEU A 1 85 ? 0.039 -0.853 -8.427 1.00 92.69 85 LEU A N 1
ATOM 663 C CA . LEU A 1 85 ? -0.072 -1.145 -6.987 1.00 92.69 85 LEU A CA 1
ATOM 664 C C . LEU A 1 85 ? -1.336 -0.520 -6.375 1.00 92.69 85 LEU A C 1
ATOM 666 O O . LEU A 1 85 ? -2.069 -1.183 -5.638 1.00 92.69 85 LEU A O 1
ATOM 670 N N . VAL A 1 86 ? -1.611 0.748 -6.692 1.00 93.25 86 VAL A N 1
ATOM 671 C CA . VAL A 1 86 ? -2.799 1.474 -6.211 1.00 93.25 86 VAL A CA 1
ATOM 672 C C . VAL A 1 86 ? -4.081 0.815 -6.706 1.00 93.25 86 VAL A C 1
ATOM 674 O O . VAL A 1 86 ? -4.995 0.555 -5.922 1.00 93.25 86 VAL A O 1
ATOM 677 N N . MET A 1 87 ? -4.147 0.508 -7.999 1.00 92.62 87 MET A N 1
ATOM 678 C CA . MET A 1 87 ? -5.296 -0.159 -8.600 1.00 92.62 87 MET A CA 1
ATOM 679 C C . MET A 1 87 ? -5.518 -1.543 -7.996 1.00 92.62 87 MET A C 1
ATOM 681 O O . MET A 1 87 ? -6.655 -1.904 -7.701 1.00 92.62 87 MET A O 1
ATOM 685 N N . GLN A 1 88 ? -4.447 -2.306 -7.767 1.00 92.56 88 GLN A N 1
ATOM 686 C CA . GLN A 1 88 ? -4.527 -3.620 -7.139 1.00 92.56 88 GLN A CA 1
ATOM 687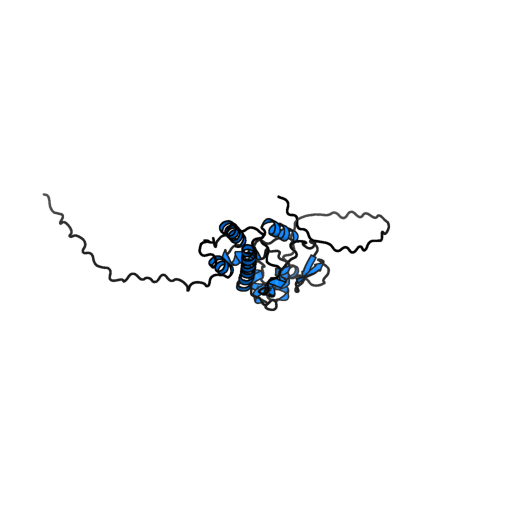 C C . GLN A 1 88 ? -5.121 -3.528 -5.730 1.00 92.56 88 GLN A C 1
ATOM 689 O O . GLN A 1 88 ? -6.026 -4.294 -5.396 1.00 92.56 88 GLN A O 1
ATOM 694 N N . PHE A 1 89 ? -4.669 -2.562 -4.927 1.00 93.31 89 PHE A N 1
ATOM 695 C CA . PHE A 1 89 ? -5.233 -2.313 -3.603 1.00 93.31 89 PHE A CA 1
ATOM 696 C C . PHE A 1 89 ? -6.734 -1.998 -3.686 1.00 93.31 89 PHE A C 1
ATOM 698 O O . PHE A 1 89 ? -7.542 -2.605 -2.982 1.00 93.31 89 PHE A O 1
ATOM 705 N N . ASN A 1 90 ? -7.117 -1.082 -4.578 1.00 92.62 90 ASN A N 1
ATOM 706 C CA . ASN A 1 90 ? -8.508 -0.668 -4.752 1.00 92.62 90 ASN A CA 1
ATOM 707 C C . ASN A 1 90 ? -9.415 -1.828 -5.192 1.00 92.62 90 ASN A C 1
ATOM 709 O O . ASN A 1 90 ? -10.561 -1.899 -4.758 1.00 92.62 90 ASN A O 1
ATOM 713 N N . VAL A 1 91 ? -8.921 -2.743 -6.033 1.00 91.62 91 VAL A N 1
ATOM 714 C CA . VAL A 1 91 ? -9.671 -3.941 -6.451 1.00 91.62 91 VAL A CA 1
ATOM 715 C C . VAL A 1 91 ? -9.939 -4.873 -5.267 1.00 91.62 91 VAL A C 1
ATOM 717 O O . VAL A 1 91 ? -11.000 -5.490 -5.212 1.00 91.62 91 VAL A O 1
ATOM 720 N N . HIS A 1 92 ? -9.005 -4.978 -4.320 1.00 89.75 92 HIS A N 1
ATOM 721 C CA . HIS A 1 92 ? -9.141 -5.871 -3.167 1.00 89.75 92 HIS A CA 1
ATOM 722 C C . HIS A 1 92 ? -9.978 -5.290 -2.032 1.00 89.75 92 HIS A C 1
ATOM 724 O O . HIS A 1 92 ? -10.772 -6.010 -1.430 1.00 89.75 92 HIS A O 1
ATOM 730 N N . TYR A 1 93 ? -9.803 -4.004 -1.737 1.00 91.00 93 TYR A N 1
ATOM 731 C CA . TYR A 1 93 ? -10.372 -3.390 -0.536 1.00 91.00 93 TYR A CA 1
ATOM 732 C C . TYR A 1 93 ? -11.409 -2.309 -0.833 1.00 91.00 93 TYR A C 1
ATOM 734 O O . TYR A 1 93 ? -12.120 -1.897 0.073 1.00 91.00 93 TYR A O 1
ATOM 742 N N . GLY A 1 94 ? -11.544 -1.873 -2.083 1.00 91.38 94 GLY A N 1
ATOM 743 C CA . GLY A 1 94 ? -12.449 -0.799 -2.475 1.00 91.38 94 GLY A CA 1
ATOM 744 C C . GLY A 1 94 ? -11.851 0.598 -2.307 1.00 91.38 94 GLY A C 1
ATOM 745 O O . GLY A 1 94 ? -10.735 0.793 -1.823 1.00 91.38 94 GLY A O 1
ATOM 746 N N . THR A 1 95 ? -12.614 1.595 -2.753 1.00 93.31 95 THR A N 1
ATOM 747 C CA . THR A 1 95 ? -12.185 3.001 -2.814 1.00 93.31 95 THR A CA 1
ATOM 748 C C . THR A 1 95 ? -12.977 3.921 -1.898 1.00 93.31 95 THR A C 1
ATOM 750 O O . THR A 1 95 ? -12.478 4.995 -1.564 1.00 93.31 95 THR A O 1
ATOM 753 N N . ASP A 1 96 ? -14.191 3.540 -1.501 1.00 92.38 96 ASP A N 1
ATOM 754 C CA . ASP A 1 96 ? -15.065 4.382 -0.689 1.00 92.38 96 ASP A CA 1
ATOM 755 C C . ASP A 1 96 ? -14.692 4.284 0.793 1.00 92.38 96 ASP A C 1
ATOM 757 O O . ASP A 1 96 ? -14.848 3.241 1.424 1.00 92.38 96 ASP A O 1
ATOM 761 N N . ALA A 1 97 ? -14.173 5.379 1.348 1.00 91.56 97 ALA A N 1
ATOM 762 C CA . ALA A 1 97 ? -13.831 5.426 2.759 1.00 91.56 97 ALA A CA 1
ATOM 763 C C . ALA A 1 97 ? -15.080 5.420 3.646 1.00 91.56 97 ALA A C 1
ATOM 765 O O . ALA A 1 97 ? -14.982 4.954 4.779 1.00 91.56 97 ALA A O 1
ATOM 766 N N . GLU A 1 98 ? -16.219 5.930 3.176 1.00 92.75 98 GLU A N 1
ATOM 767 C CA . GLU A 1 98 ? -17.462 6.072 3.944 1.00 92.75 98 GLU A CA 1
ATOM 768 C C . GLU A 1 98 ? -18.312 4.789 3.964 1.00 92.75 98 GLU A C 1
ATOM 770 O O . GLU A 1 98 ? -19.234 4.680 4.771 1.00 92.75 98 GLU A O 1
ATOM 775 N N . ASP A 1 99 ? -17.965 3.776 3.164 1.00 93.00 99 ASP A N 1
ATOM 776 C CA . ASP A 1 99 ? -18.550 2.436 3.265 1.00 93.00 99 ASP A CA 1
ATOM 777 C C . ASP A 1 99 ? -17.818 1.606 4.329 1.00 93.00 99 ASP A C 1
ATOM 779 O O . ASP A 1 99 ? -16.592 1.532 4.358 1.00 93.00 99 ASP A O 1
ATOM 783 N N . VAL A 1 100 ? -18.570 0.932 5.200 1.00 94.62 100 VAL A N 1
ATOM 784 C CA . VAL A 1 100 ? -18.044 0.030 6.234 1.00 94.62 100 VAL A CA 1
ATOM 785 C C . VAL A 1 100 ? -17.435 -1.249 5.658 1.00 94.62 100 VAL A C 1
ATOM 787 O O . VAL A 1 100 ? -16.498 -1.790 6.249 1.00 94.62 100 VAL A O 1
ATOM 790 N N . LYS A 1 101 ? -17.920 -1.727 4.505 1.00 94.44 101 LYS A N 1
ATOM 791 C CA . LYS A 1 101 ? -17.497 -3.011 3.924 1.00 94.44 101 LYS A CA 1
ATOM 792 C C . LYS A 1 101 ? -15.989 -3.064 3.629 1.00 94.44 101 LYS A C 1
ATOM 794 O O . LYS A 1 101 ? -15.358 -4.002 4.118 1.00 94.44 101 LYS A O 1
ATOM 799 N N . PRO A 1 102 ? -15.375 -2.079 2.935 1.00 94.31 102 PRO A N 1
ATOM 800 C CA . PRO A 1 102 ? -13.920 -1.965 2.804 1.00 94.31 102 PRO A CA 1
ATOM 801 C C . PRO A 1 102 ? -13.143 -2.173 4.102 1.00 94.31 102 PRO A C 1
ATOM 803 O O . PRO A 1 102 ? -12.189 -2.949 4.159 1.00 94.31 102 PRO A O 1
ATOM 806 N N . TRP A 1 103 ? -13.577 -1.514 5.177 1.00 95.00 103 TRP A N 1
ATOM 807 C CA . TRP A 1 103 ? -12.897 -1.585 6.467 1.00 95.00 103 TRP A CA 1
ATOM 808 C C . TRP A 1 103 ? -13.063 -2.942 7.139 1.00 95.00 103 TRP A C 1
ATOM 810 O O . TRP A 1 103 ? -12.134 -3.403 7.795 1.00 95.00 103 TRP A O 1
ATOM 820 N N . GLN A 1 104 ? -14.202 -3.610 6.959 1.00 93.94 104 GLN A N 1
ATOM 821 C CA . GLN A 1 104 ? -14.417 -4.965 7.472 1.00 93.94 104 GLN A CA 1
ATOM 822 C C . GLN A 1 104 ? -13.537 -5.986 6.752 1.00 93.94 104 GLN A C 1
ATOM 824 O O . GLN A 1 104 ? -12.874 -6.783 7.413 1.00 93.94 104 GLN A O 1
ATOM 829 N N . VAL A 1 105 ? -13.443 -5.897 5.423 1.00 92.69 105 VAL A N 1
ATOM 830 C CA . VAL A 1 105 ? -12.531 -6.735 4.628 1.00 92.69 105 VAL A CA 1
ATOM 831 C C . VAL A 1 105 ? -11.076 -6.504 5.055 1.00 92.69 105 VAL A C 1
ATOM 833 O O . VAL A 1 105 ? -10.311 -7.454 5.215 1.00 92.69 105 VAL A O 1
ATOM 836 N N . LEU A 1 106 ? -10.690 -5.250 5.317 1.00 93.69 106 LEU A N 1
ATOM 837 C CA . LEU A 1 106 ? -9.374 -4.921 5.874 1.00 93.69 106 LEU A CA 1
ATOM 838 C C . LEU A 1 106 ? -9.166 -5.519 7.271 1.00 93.69 106 LEU A C 1
ATOM 840 O O . LEU A 1 106 ? -8.101 -6.073 7.540 1.00 93.69 106 LEU A O 1
ATOM 844 N N . CYS A 1 107 ? -10.166 -5.441 8.153 1.00 93.19 107 CYS A N 1
ATOM 845 C CA . CYS A 1 107 ? -10.102 -6.062 9.476 1.00 93.19 107 CYS A CA 1
ATOM 846 C C . CYS A 1 107 ? -9.815 -7.563 9.365 1.00 93.19 107 CYS A C 1
ATOM 848 O O . CYS A 1 107 ? -8.920 -8.062 10.045 1.00 93.19 107 CYS A O 1
ATOM 850 N N . GLU A 1 108 ? -10.519 -8.267 8.480 1.00 91.50 108 GLU A N 1
ATOM 851 C CA . GLU A 1 108 ? -10.317 -9.699 8.245 1.00 91.50 108 GLU A CA 1
ATOM 852 C C . GLU A 1 108 ? -8.916 -10.001 7.706 1.00 91.50 108 GLU A C 1
ATOM 854 O O . GLU A 1 108 ? -8.210 -10.838 8.272 1.00 91.50 108 GLU A O 1
ATOM 859 N N . ALA A 1 109 ? -8.471 -9.271 6.678 1.00 90.56 109 ALA A N 1
ATOM 860 C CA . ALA A 1 109 ? -7.156 -9.466 6.063 1.00 90.56 109 ALA A CA 1
ATOM 861 C C . ALA A 1 109 ? -5.993 -9.228 7.044 1.00 90.56 109 ALA A C 1
ATOM 863 O O . ALA A 1 109 ? -4.970 -9.912 6.991 1.00 90.56 109 ALA A O 1
ATOM 864 N N . ILE A 1 110 ? -6.156 -8.275 7.965 1.00 91.56 110 ILE A N 1
ATOM 865 C CA . ILE A 1 110 ? -5.154 -7.926 8.982 1.00 91.56 110 ILE A CA 1
ATOM 866 C C . ILE A 1 110 ? -5.257 -8.848 10.220 1.00 91.56 110 ILE A C 1
ATOM 868 O O . ILE A 1 110 ? -4.335 -8.919 11.036 1.00 91.56 110 ILE A O 1
ATOM 872 N N . GLY A 1 111 ? -6.346 -9.611 10.363 1.00 89.94 111 GLY A N 1
ATOM 873 C CA . GLY A 1 111 ? -6.579 -10.521 11.490 1.00 89.94 111 GLY A CA 1
ATOM 874 C C . GLY A 1 111 ? -7.178 -9.851 12.734 1.00 89.94 111 GLY A C 1
ATOM 875 O O . GLY A 1 111 ? -7.010 -10.343 13.857 1.00 89.94 111 GLY A O 1
ATOM 876 N N . ILE A 1 112 ? -7.876 -8.730 12.555 1.00 90.25 112 ILE A N 1
ATOM 877 C CA . ILE A 1 112 ? -8.633 -8.041 13.601 1.00 90.25 112 ILE A CA 1
ATOM 878 C C . ILE A 1 112 ? -9.882 -8.864 13.926 1.00 90.25 112 ILE A C 1
ATOM 880 O O . ILE A 1 112 ? -10.732 -9.120 13.078 1.00 90.25 112 ILE A O 1
ATOM 884 N N . THR A 1 113 ? -9.978 -9.295 15.182 1.00 88.12 113 THR A N 1
ATOM 885 C CA . THR A 1 113 ? -11.041 -10.173 15.681 1.00 88.12 113 THR A CA 1
ATOM 886 C C . THR A 1 113 ? -11.502 -9.705 17.067 1.00 88.12 113 THR A C 1
ATOM 888 O O . THR A 1 113 ? -10.642 -9.495 17.933 1.00 88.12 113 THR A O 1
ATOM 891 N N . PRO A 1 114 ? -12.823 -9.558 17.304 1.00 91.81 114 PRO A N 1
ATOM 892 C CA . PRO A 1 114 ? -13.923 -9.703 16.333 1.00 91.81 114 PRO A CA 1
ATOM 893 C C . PRO A 1 114 ? -13.916 -8.592 15.265 1.00 91.81 114 PRO A C 1
ATOM 895 O O . PRO A 1 114 ? -13.343 -7.535 15.489 1.00 91.81 114 PRO A O 1
ATOM 898 N N . VAL A 1 115 ? -14.546 -8.815 14.109 1.00 93.06 115 VAL A N 1
ATOM 899 C CA . VAL A 1 115 ? -14.666 -7.770 13.075 1.00 93.06 115 VAL A CA 1
ATOM 900 C C . VAL A 1 115 ? -15.686 -6.716 13.537 1.00 93.06 115 VAL A C 1
ATOM 902 O O . VAL A 1 115 ? -16.822 -7.082 13.862 1.00 93.06 115 VAL A O 1
ATOM 905 N N . PRO A 1 116 ? -15.326 -5.420 13.596 1.00 92.31 116 PRO A N 1
ATOM 906 C CA . PRO A 1 116 ? -16.258 -4.372 13.999 1.00 92.31 116 PRO A CA 1
ATOM 907 C C . PRO A 1 116 ? -17.423 -4.214 13.013 1.00 92.31 116 PRO A C 1
ATOM 909 O O . PRO A 1 116 ? -17.245 -4.242 11.796 1.00 92.31 116 PRO A O 1
ATOM 912 N N . ARG A 1 117 ? -18.636 -4.003 13.539 1.00 92.12 117 ARG A N 1
ATOM 913 C CA . ARG A 1 117 ? -19.840 -3.779 12.715 1.00 92.12 117 ARG A CA 1
ATOM 914 C C . ARG A 1 117 ? -20.033 -2.320 12.313 1.00 92.12 117 ARG A C 1
ATOM 916 O O . ARG A 1 117 ? -20.671 -2.050 11.305 1.00 92.12 117 ARG A O 1
ATOM 923 N N . GLU A 1 118 ? -19.499 -1.400 13.107 1.00 92.94 118 GLU A N 1
ATOM 924 C CA . GLU A 1 118 ? -19.637 0.037 12.898 1.00 92.94 118 GLU A CA 1
ATOM 925 C C . GLU A 1 118 ? -18.417 0.596 12.165 1.00 92.94 118 GLU A C 1
ATOM 927 O O . GLU A 1 118 ? -17.278 0.268 12.500 1.00 92.94 118 GLU A O 1
ATOM 932 N N . LEU A 1 119 ? -18.653 1.494 11.204 1.00 92.62 119 LEU A N 1
ATOM 933 C CA . LEU A 1 119 ? -17.606 2.143 10.407 1.00 92.62 119 LEU A CA 1
ATOM 934 C C . LEU A 1 119 ? -16.536 2.810 11.277 1.00 92.62 119 LEU A C 1
ATOM 936 O O . LEU A 1 119 ? -15.342 2.635 11.044 1.00 92.62 119 LEU A O 1
ATOM 940 N N . LYS A 1 120 ? -16.973 3.548 12.302 1.00 92.75 120 LYS A N 1
ATOM 941 C CA . LYS A 1 120 ? -16.093 4.237 13.252 1.00 92.75 120 LYS A CA 1
ATOM 942 C C . LYS A 1 120 ? -15.091 3.273 13.889 1.00 92.75 120 LYS A C 1
ATOM 944 O O . LYS A 1 120 ? -13.896 3.559 13.943 1.00 92.75 120 LYS A O 1
ATOM 949 N N . ASP A 1 121 ? -15.600 2.141 14.352 1.00 91.81 121 ASP A N 1
ATOM 950 C CA . ASP A 1 121 ? -14.835 1.144 15.087 1.00 91.81 121 ASP A CA 1
ATOM 951 C C . ASP A 1 121 ? -13.900 0.367 14.157 1.00 91.81 121 ASP A C 1
ATOM 953 O O . ASP A 1 121 ? -12.748 0.123 14.510 1.00 91.81 121 ASP A O 1
ATOM 957 N N . ALA A 1 122 ? -14.361 0.046 12.945 1.00 93.94 122 ALA A N 1
ATOM 958 C CA . ALA A 1 122 ? -13.541 -0.583 11.913 1.00 93.94 122 ALA A CA 1
ATOM 959 C C . ALA A 1 122 ? -12.366 0.317 11.503 1.00 93.94 122 ALA A C 1
ATOM 961 O O . ALA A 1 122 ? -11.223 -0.139 11.456 1.00 93.94 122 ALA A O 1
ATOM 962 N N . ARG A 1 123 ? -12.617 1.616 11.294 1.00 93.38 123 ARG A N 1
ATOM 963 C CA . ARG A 1 123 ? -11.570 2.604 11.003 1.00 93.38 123 ARG A CA 1
ATOM 964 C C . ARG A 1 123 ? -10.556 2.714 12.133 1.00 93.38 123 ARG A C 1
ATOM 966 O O . ARG A 1 123 ? -9.362 2.584 11.881 1.00 93.38 123 ARG A O 1
ATOM 973 N N . GLU A 1 124 ? -11.010 2.920 13.372 1.00 91.62 124 GLU A N 1
ATOM 974 C CA . GLU A 1 124 ? -10.102 3.038 14.523 1.00 91.62 124 GLU A CA 1
ATOM 975 C C . GLU A 1 124 ? -9.255 1.764 14.689 1.00 91.62 124 GLU A C 1
ATOM 977 O O . GLU A 1 124 ? -8.044 1.852 14.903 1.00 91.62 124 GLU A O 1
ATOM 982 N N . ALA A 1 125 ? -9.852 0.578 14.540 1.00 92.69 125 ALA A N 1
ATOM 983 C CA . ALA A 1 125 ? -9.134 -0.689 14.652 1.00 92.69 125 ALA A CA 1
ATOM 984 C C . ALA A 1 125 ? -8.049 -0.837 13.569 1.00 92.69 125 ALA A C 1
AT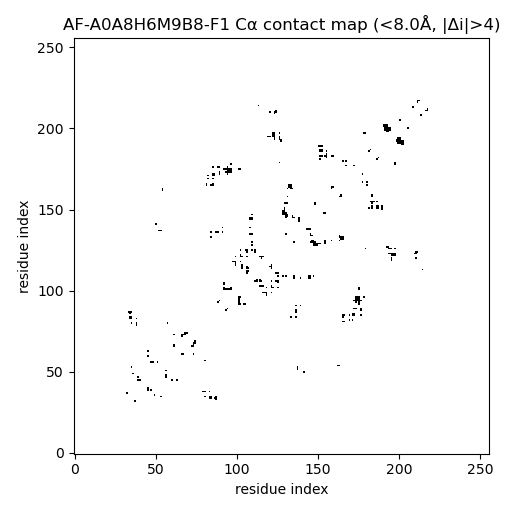OM 986 O O . ALA A 1 125 ? -6.900 -1.166 13.882 1.00 92.69 125 ALA A O 1
ATOM 987 N N . VAL A 1 126 ? -8.378 -0.543 12.308 1.00 94.12 126 VAL A N 1
ATOM 988 C CA . VAL A 1 126 ? -7.423 -0.631 11.194 1.00 94.12 126 VAL A CA 1
ATOM 989 C C . VAL A 1 126 ? -6.334 0.441 11.308 1.00 94.12 126 VAL A C 1
ATOM 991 O O . VAL A 1 126 ? -5.153 0.124 11.171 1.00 94.12 126 VAL A O 1
ATOM 994 N N . PHE A 1 127 ? -6.671 1.697 11.620 1.00 93.56 127 PHE A N 1
ATOM 995 C CA . PHE A 1 127 ? -5.671 2.766 11.740 1.00 93.56 127 PHE A CA 1
ATOM 996 C C . PHE A 1 127 ? -4.643 2.510 12.841 1.00 93.56 127 PHE A C 1
ATOM 998 O O . PHE A 1 127 ? -3.473 2.875 12.686 1.00 93.56 127 PHE A O 1
ATOM 1005 N N . ASN A 1 128 ? -5.056 1.852 13.921 1.00 91.50 128 ASN A N 1
ATOM 1006 C CA . ASN A 1 128 ? -4.179 1.506 15.035 1.00 91.50 128 ASN A CA 1
ATOM 1007 C C . ASN A 1 128 ? -3.561 0.105 14.903 1.00 91.50 128 ASN A C 1
ATOM 1009 O O . ASN A 1 128 ? -2.888 -0.351 15.820 1.00 91.50 128 ASN A O 1
ATOM 1013 N N . THR A 1 129 ? -3.732 -0.556 13.753 1.00 93.00 129 THR A N 1
ATOM 1014 C CA . THR A 1 129 ? -2.966 -1.753 13.396 1.00 93.00 129 THR A CA 1
ATOM 1015 C C . THR A 1 129 ? -1.947 -1.403 12.315 1.00 93.00 129 THR A C 1
ATOM 1017 O O . THR A 1 129 ? -2.290 -1.006 11.200 1.00 93.00 129 THR A O 1
ATOM 1020 N N . HIS A 1 130 ? -0.661 -1.508 12.640 1.00 93.38 130 HIS A N 1
ATOM 1021 C CA . HIS A 1 130 ? 0.404 -1.081 11.737 1.00 93.38 130 HIS A CA 1
ATOM 1022 C C . HIS A 1 130 ? 0.772 -2.214 10.777 1.00 93.38 130 HIS A C 1
ATOM 1024 O O . HIS A 1 130 ? 1.276 -3.248 11.202 1.00 93.38 130 HIS A O 1
ATOM 1030 N N . VAL A 1 131 ? 0.533 -2.018 9.483 1.00 94.25 131 VAL A N 1
ATOM 1031 C CA . VAL A 1 131 ? 0.837 -2.977 8.408 1.00 94.25 131 VAL A CA 1
ATOM 1032 C C . VAL A 1 131 ? 1.457 -2.245 7.223 1.00 94.25 131 VAL A C 1
ATOM 1034 O O . VAL A 1 131 ? 1.180 -1.061 7.014 1.00 94.25 131 VAL A O 1
ATOM 1037 N N . ASN A 1 132 ? 2.297 -2.932 6.449 1.00 94.25 132 ASN A N 1
ATOM 1038 C CA . ASN A 1 132 ? 2.792 -2.395 5.184 1.00 94.25 132 ASN A CA 1
ATOM 1039 C C . ASN A 1 132 ? 1.725 -2.602 4.094 1.00 94.25 132 ASN A C 1
ATOM 1041 O O . ASN A 1 132 ? 1.188 -3.696 3.942 1.00 94.25 132 ASN A O 1
ATOM 1045 N N . LEU A 1 133 ? 1.393 -1.540 3.356 1.00 93.19 133 LEU A N 1
ATOM 1046 C CA . LEU A 1 133 ? 0.284 -1.559 2.394 1.00 93.19 133 LEU A CA 1
ATOM 1047 C C . LEU A 1 133 ? 0.606 -2.352 1.117 1.00 93.19 133 LEU A C 1
ATOM 1049 O O . LEU A 1 133 ? -0.308 -2.896 0.497 1.00 93.19 133 LEU A O 1
ATOM 1053 N N . VAL A 1 134 ? 1.886 -2.468 0.749 1.00 90.94 134 VAL A N 1
ATOM 1054 C CA . VAL A 1 134 ? 2.317 -3.336 -0.357 1.00 90.94 134 VAL A CA 1
ATOM 1055 C C . VAL A 1 134 ? 2.174 -4.796 0.063 1.00 90.94 134 VAL A C 1
ATOM 1057 O O . VAL A 1 134 ? 1.532 -5.560 -0.649 1.00 90.94 134 VAL A O 1
ATOM 1060 N N . ASP A 1 135 ? 2.648 -5.163 1.259 1.00 91.06 135 ASP A N 1
ATOM 1061 C CA . ASP A 1 135 ? 2.460 -6.519 1.804 1.00 91.06 135 ASP A CA 1
ATOM 1062 C C . ASP A 1 135 ? 0.978 -6.891 1.915 1.00 91.06 135 ASP A C 1
ATOM 1064 O O . ASP A 1 135 ? 0.595 -8.016 1.615 1.00 91.06 135 ASP A O 1
ATOM 1068 N N . LEU A 1 136 ? 0.134 -5.944 2.333 1.00 91.31 136 LEU A N 1
ATOM 1069 C CA . LEU A 1 136 ? -1.313 -6.137 2.422 1.00 91.31 136 LEU A CA 1
ATOM 1070 C C . LEU A 1 136 ? -1.930 -6.429 1.045 1.00 91.31 136 LEU A C 1
ATOM 1072 O O . LEU A 1 136 ? -2.759 -7.324 0.912 1.00 91.31 136 LEU A O 1
ATOM 1076 N N . THR A 1 137 ? -1.473 -5.720 0.013 1.00 88.88 137 THR A N 1
ATOM 1077 C CA . THR A 1 137 ? -1.895 -5.940 -1.377 1.00 88.88 137 THR A CA 1
ATOM 1078 C C . THR A 1 137 ? -1.429 -7.306 -1.900 1.00 88.88 137 THR A C 1
ATOM 1080 O O . THR A 1 137 ? -2.194 -8.022 -2.547 1.00 88.88 137 THR A O 1
ATOM 1083 N N . GLU A 1 138 ? -0.192 -7.702 -1.590 1.00 84.44 138 GLU A N 1
ATOM 1084 C CA . GLU A 1 138 ? 0.400 -8.981 -2.008 1.00 84.44 138 GLU A CA 1
ATOM 1085 C C . GLU A 1 138 ? -0.235 -10.181 -1.291 1.00 84.44 138 GLU A C 1
ATOM 1087 O O . GLU A 1 138 ? -0.507 -11.208 -1.916 1.00 84.44 138 GLU A O 1
ATOM 1092 N N . ALA A 1 139 ? -0.532 -10.048 0.002 1.00 82.31 139 ALA A N 1
ATOM 1093 C CA . ALA A 1 139 ? -1.103 -11.102 0.836 1.00 82.31 139 ALA A CA 1
ATOM 1094 C C . ALA A 1 139 ? -2.453 -11.615 0.327 1.00 82.31 139 ALA A C 1
ATOM 1096 O O . ALA A 1 139 ? -2.734 -12.810 0.422 1.00 82.31 139 ALA A O 1
ATOM 1097 N N . HIS A 1 140 ? -3.273 -10.744 -0.268 1.00 72.44 140 HIS A N 1
ATOM 1098 C CA . HIS A 1 140 ? -4.527 -11.168 -0.891 1.00 72.44 140 HIS A CA 1
ATOM 1099 C C . HIS A 1 140 ? -4.281 -12.118 -2.079 1.00 72.44 140 HIS A C 1
ATOM 1101 O O . HIS A 1 140 ? -5.097 -12.994 -2.367 1.00 72.44 140 HIS A O 1
ATOM 1107 N N . THR A 1 141 ? -3.157 -11.965 -2.778 1.00 69.44 141 THR A N 1
ATOM 1108 C CA . THR A 1 141 ? -2.802 -12.813 -3.924 1.00 69.44 141 THR A CA 1
ATOM 1109 C C . THR A 1 141 ? -2.133 -14.111 -3.473 1.00 69.44 141 THR A C 1
ATOM 1111 O O . THR A 1 141 ? -2.429 -15.172 -4.019 1.00 69.44 141 THR A O 1
ATOM 1114 N N . THR A 1 142 ? -1.273 -14.052 -2.453 1.00 68.50 142 THR A N 1
ATOM 1115 C CA . THR A 1 142 ? -0.484 -15.201 -1.974 1.00 68.50 142 THR A CA 1
ATOM 1116 C C . THR A 1 142 ? -1.150 -15.995 -0.845 1.00 68.50 142 THR A C 1
ATOM 1118 O O . THR A 1 142 ? -0.603 -17.009 -0.415 1.00 68.50 142 THR A O 1
ATOM 1121 N N . LEU A 1 143 ? -2.320 -15.554 -0.357 1.00 68.19 143 LEU A N 1
ATOM 1122 C CA . LEU A 1 143 ? -3.031 -16.101 0.812 1.00 68.19 143 LEU A CA 1
ATOM 1123 C C . LEU A 1 143 ? -2.171 -16.152 2.087 1.00 68.19 143 LEU A C 1
ATOM 1125 O O . LEU A 1 143 ? -2.449 -16.917 3.014 1.00 68.19 143 LEU A O 1
ATOM 1129 N N . GLN A 1 144 ? -1.113 -15.344 2.146 1.00 73.06 144 GLN A N 1
ATOM 1130 C CA . GLN A 1 144 ? -0.239 -15.270 3.306 1.00 73.06 144 GLN A CA 1
ATOM 1131 C C . GLN A 1 144 ? -0.803 -14.318 4.355 1.00 73.06 144 GLN A C 1
ATOM 1133 O O . GLN A 1 144 ? -1.476 -13.335 4.055 1.00 73.06 144 GLN A O 1
ATOM 1138 N N . LYS A 1 145 ? -0.495 -14.594 5.623 1.00 78.75 145 LYS A N 1
ATOM 1139 C CA . LYS A 1 145 ? -0.859 -13.692 6.711 1.00 78.75 145 LYS A CA 1
ATOM 1140 C C . LYS A 1 145 ? 0.003 -12.431 6.651 1.00 78.75 145 LYS A C 1
ATOM 1142 O O . LYS A 1 145 ? 1.230 -12.518 6.671 1.00 78.75 145 LYS A O 1
ATOM 1147 N N . VAL A 1 146 ? -0.642 -11.267 6.647 1.00 88.00 146 VAL A N 1
ATOM 1148 C CA . VAL A 1 146 ? 0.041 -9.968 6.661 1.00 88.00 146 VAL A CA 1
ATOM 1149 C C . VAL A 1 146 ? 0.777 -9.778 7.984 1.00 88.00 146 VAL A C 1
ATOM 1151 O O . VAL A 1 146 ? 0.247 -10.053 9.064 1.00 88.00 146 VAL A O 1
ATOM 1154 N N . ARG A 1 147 ? 2.012 -9.279 7.908 1.00 90.69 147 ARG A N 1
ATOM 1155 C CA . ARG A 1 147 ? 2.791 -8.913 9.089 1.00 90.69 147 ARG A CA 1
ATOM 1156 C C . ARG A 1 147 ? 2.254 -7.617 9.696 1.00 90.69 147 ARG A C 1
ATOM 1158 O O . ARG A 1 147 ? 2.219 -6.582 9.035 1.00 90.69 147 ARG A O 1
ATOM 1165 N N . THR A 1 148 ? 1.915 -7.668 10.980 1.00 92.75 148 THR A N 1
ATOM 1166 C CA . THR A 1 148 ? 1.567 -6.497 11.793 1.00 92.75 148 THR A CA 1
ATOM 1167 C C . THR A 1 148 ? 2.756 -6.055 12.646 1.00 92.75 148 THR A C 1
ATOM 1169 O O . THR A 1 148 ? 3.533 -6.891 13.111 1.00 92.75 148 THR A O 1
ATOM 1172 N N . PHE A 1 149 ? 2.875 -4.756 12.893 1.00 92.25 149 PHE A N 1
ATOM 1173 C CA . PHE A 1 149 ? 3.921 -4.131 13.704 1.00 92.25 149 PHE A CA 1
ATOM 1174 C C . PHE A 1 149 ? 3.319 -3.495 14.957 1.00 92.25 149 PHE A C 1
ATOM 1176 O O . PHE A 1 149 ? 2.151 -3.101 14.952 1.00 92.25 149 PHE A O 1
ATOM 1183 N N . ALA A 1 150 ? 4.109 -3.389 16.027 1.00 89.06 150 ALA A N 1
ATOM 1184 C CA . ALA A 1 150 ? 3.631 -2.824 17.287 1.00 89.06 150 ALA A CA 1
ATOM 1185 C C . ALA A 1 150 ? 3.588 -1.290 17.259 1.00 89.06 150 ALA A C 1
ATOM 1187 O O . ALA A 1 150 ? 2.795 -0.692 17.977 1.00 89.06 150 ALA A O 1
ATOM 1188 N N . THR A 1 151 ? 4.426 -0.655 16.430 1.00 90.38 151 THR A N 1
ATOM 1189 C CA . THR A 1 151 ? 4.528 0.810 16.326 1.00 90.38 151 THR A CA 1
ATOM 1190 C C . THR A 1 151 ? 4.709 1.273 14.878 1.00 90.38 151 THR A C 1
ATOM 1192 O O . THR A 1 151 ? 5.190 0.521 14.023 1.00 90.38 151 THR A O 1
ATOM 1195 N N . GLU A 1 152 ? 4.392 2.542 14.595 1.00 90.81 152 GLU A N 1
ATOM 1196 C CA . GLU A 1 152 ? 4.686 3.151 13.287 1.00 90.81 152 GLU A CA 1
ATOM 1197 C C . GLU A 1 152 ? 6.191 3.218 13.000 1.00 90.81 152 GLU A C 1
ATOM 1199 O O . GLU A 1 152 ? 6.595 3.079 11.847 1.00 90.81 152 GLU A O 1
ATOM 1204 N N . ARG A 1 153 ? 7.038 3.347 14.033 1.00 90.56 153 ARG A N 1
ATOM 1205 C CA . ARG A 1 153 ? 8.503 3.309 13.889 1.00 90.56 153 ARG A CA 1
ATOM 1206 C C . ARG A 1 153 ? 8.998 1.964 13.365 1.00 90.56 153 ARG A C 1
ATOM 1208 O O . ARG A 1 153 ? 9.820 1.938 12.451 1.00 90.56 153 ARG A O 1
ATOM 1215 N N . GLU A 1 154 ? 8.495 0.858 13.909 1.00 92.94 154 GLU A N 1
ATOM 1216 C CA . GLU A 1 154 ? 8.840 -0.486 13.425 1.00 92.94 154 GLU A CA 1
ATOM 1217 C C . GLU A 1 154 ? 8.387 -0.698 11.977 1.00 92.94 154 GLU A C 1
ATOM 1219 O O . GLU A 1 154 ? 9.155 -1.196 11.150 1.00 92.94 154 GLU A O 1
ATOM 1224 N N . LEU A 1 155 ? 7.163 -0.270 11.651 1.00 94.38 155 LEU A N 1
ATOM 1225 C CA . LEU A 1 155 ? 6.651 -0.299 10.283 1.00 94.38 155 LEU A CA 1
ATOM 1226 C C . LEU A 1 155 ? 7.522 0.545 9.339 1.00 94.38 155 LEU A C 1
ATOM 1228 O O . LEU A 1 155 ? 7.836 0.108 8.229 1.00 94.38 155 LEU A O 1
ATOM 1232 N N . ALA A 1 156 ? 7.940 1.736 9.770 1.00 93.12 156 ALA A N 1
ATOM 1233 C CA . ALA A 1 156 ? 8.787 2.621 8.986 1.00 93.12 156 ALA A CA 1
ATOM 1234 C C . ALA A 1 156 ? 10.162 2.000 8.712 1.00 93.12 156 ALA A C 1
ATOM 1236 O O . ALA A 1 156 ? 10.603 1.978 7.565 1.00 93.12 156 ALA A O 1
ATOM 1237 N N . GLN A 1 157 ? 10.813 1.428 9.729 1.00 93.50 157 GLN A N 1
ATOM 1238 C CA . GLN A 1 157 ? 12.089 0.721 9.569 1.00 93.50 157 GLN A CA 1
ATOM 1239 C C . GLN A 1 157 ? 11.967 -0.461 8.604 1.00 93.50 157 GLN A C 1
ATOM 1241 O O . GLN A 1 157 ? 12.802 -0.625 7.713 1.00 93.50 157 GLN A O 1
ATOM 1246 N N . TYR A 1 158 ? 10.910 -1.267 8.744 1.00 94.50 158 TYR A N 1
ATOM 1247 C CA . TYR A 1 158 ? 10.643 -2.375 7.831 1.00 94.50 158 TYR A CA 1
ATOM 1248 C C . TYR A 1 158 ? 10.456 -1.891 6.389 1.00 94.50 158 TYR A C 1
ATOM 1250 O O . TYR A 1 158 ? 11.057 -2.445 5.466 1.00 94.50 158 TYR A O 1
ATOM 1258 N N . THR A 1 159 ? 9.656 -0.841 6.202 1.00 93.00 159 THR A N 1
ATOM 1259 C CA . THR A 1 159 ? 9.345 -0.275 4.885 1.00 93.00 159 THR A CA 1
ATOM 1260 C C . THR A 1 159 ? 10.595 0.301 4.223 1.00 93.00 159 THR A C 1
ATOM 1262 O O . THR A 1 159 ? 10.848 0.002 3.059 1.00 93.00 159 THR A O 1
ATOM 1265 N N . LYS A 1 160 ? 11.427 1.036 4.976 1.00 90.56 160 LYS A N 1
ATOM 1266 C CA . LYS A 1 160 ? 12.715 1.563 4.498 1.00 90.56 160 LYS A CA 1
ATOM 1267 C C . LYS A 1 160 ? 13.656 0.441 4.068 1.00 90.56 160 LYS A C 1
ATOM 1269 O O . LYS A 1 160 ? 14.139 0.450 2.943 1.00 90.56 160 LYS A O 1
ATOM 1274 N N . ARG A 1 161 ? 13.842 -0.572 4.922 1.00 92.12 161 ARG A N 1
ATOM 1275 C CA . ARG A 1 161 ? 14.741 -1.705 4.650 1.00 92.12 161 ARG A CA 1
ATOM 1276 C C . ARG A 1 161 ? 14.316 -2.538 3.440 1.00 92.12 161 ARG A C 1
ATOM 1278 O O . ARG A 1 161 ? 15.163 -3.045 2.717 1.00 92.12 161 ARG A O 1
ATOM 1285 N N . THR A 1 162 ? 13.015 -2.732 3.243 1.00 88.62 162 THR A N 1
ATOM 1286 C CA . THR A 1 162 ? 12.490 -3.548 2.132 1.00 88.62 162 THR A CA 1
ATOM 1287 C C . THR A 1 162 ? 12.227 -2.740 0.862 1.00 88.62 162 THR A C 1
ATOM 1289 O O . THR A 1 162 ? 12.010 -3.325 -0.198 1.00 88.62 162 THR A O 1
ATOM 1292 N N . ALA A 1 163 ? 12.263 -1.408 0.957 1.00 87.31 163 ALA A N 1
ATOM 1293 C CA . ALA A 1 163 ? 11.851 -0.467 -0.080 1.00 87.31 163 ALA A CA 1
ATOM 1294 C C . ALA A 1 163 ? 10.406 -0.677 -0.584 1.00 87.31 163 ALA A C 1
ATOM 1296 O O . ALA A 1 163 ? 10.078 -0.315 -1.712 1.00 87.31 163 ALA A O 1
ATOM 1297 N N . LYS A 1 164 ? 9.525 -1.254 0.245 1.00 89.88 164 LYS A N 1
ATOM 1298 C CA . LYS A 1 164 ? 8.117 -1.520 -0.092 1.00 89.88 164 LYS A CA 1
ATOM 1299 C C . LYS A 1 164 ? 7.232 -0.298 0.164 1.00 89.88 164 LYS A C 1
ATOM 1301 O O . LYS A 1 164 ? 6.396 -0.296 1.070 1.00 89.88 164 LYS A O 1
ATOM 1306 N N . TYR A 1 165 ? 7.444 0.763 -0.606 1.00 89.25 165 TYR A N 1
ATOM 1307 C CA . TYR A 1 165 ? 6.698 2.010 -0.461 1.00 89.25 165 TYR A CA 1
ATOM 1308 C C . TYR A 1 165 ? 5.381 1.973 -1.227 1.00 89.25 165 TYR A C 1
ATOM 1310 O O . TYR A 1 165 ? 5.356 1.733 -2.431 1.00 89.25 165 TYR A O 1
ATOM 1318 N N . MET A 1 166 ? 4.291 2.291 -0.530 1.00 89.94 166 MET A N 1
ATOM 1319 C CA . MET A 1 166 ? 3.040 2.622 -1.198 1.00 89.94 166 MET A CA 1
ATOM 1320 C C . MET A 1 166 ? 3.121 4.068 -1.700 1.00 89.94 166 MET A C 1
ATOM 1322 O O . MET A 1 166 ? 3.517 4.943 -0.921 1.00 89.94 166 MET A O 1
ATOM 1326 N N . PRO A 1 167 ? 2.776 4.351 -2.966 1.00 85.44 167 PRO A N 1
ATOM 1327 C CA . PRO A 1 167 ? 2.829 5.708 -3.496 1.00 85.44 167 PRO A CA 1
ATOM 1328 C C . PRO A 1 167 ? 1.943 6.644 -2.674 1.00 85.44 167 PRO A C 1
ATOM 1330 O O . PRO A 1 167 ? 0.787 6.339 -2.404 1.00 85.44 167 PRO A O 1
ATOM 1333 N N . GLY A 1 168 ? 2.493 7.795 -2.278 1.00 77.94 168 GLY A N 1
ATOM 1334 C CA . GLY A 1 168 ? 1.780 8.790 -1.467 1.00 77.94 168 GLY A CA 1
ATOM 1335 C C . GLY A 1 168 ? 0.864 9.720 -2.270 1.00 77.94 168 GLY A C 1
ATOM 1336 O O . GLY A 1 168 ? 0.025 10.406 -1.692 1.00 77.94 168 GLY A O 1
ATOM 1337 N N . ARG A 1 169 ? 1.015 9.759 -3.600 1.00 76.44 169 ARG A N 1
ATOM 1338 C CA . ARG A 1 169 ? 0.176 10.530 -4.525 1.00 76.44 169 ARG A CA 1
ATOM 1339 C C . ARG A 1 169 ? -0.041 9.715 -5.798 1.00 76.44 169 ARG A C 1
ATOM 1341 O O . ARG A 1 169 ? 0.928 9.332 -6.441 1.00 76.44 169 ARG A O 1
ATOM 1348 N N . SER A 1 170 ? -1.300 9.459 -6.136 1.00 80.44 170 SER A N 1
ATOM 1349 C CA . SER A 1 170 ? -1.743 8.933 -7.433 1.00 80.44 170 SER A CA 1
ATOM 1350 C C . SER A 1 170 ? -3.187 9.401 -7.656 1.00 80.44 170 SER A C 1
ATOM 1352 O O . SER A 1 170 ? -3.967 9.399 -6.694 1.00 80.44 170 SER A O 1
ATOM 1354 N N . PRO A 1 171 ? -3.570 9.815 -8.877 1.00 83.75 171 PRO A N 1
ATOM 1355 C CA . PRO A 1 171 ? -4.955 10.172 -9.187 1.00 83.75 171 PRO A CA 1
ATOM 1356 C C . PRO A 1 171 ? -5.911 8.980 -9.034 1.00 83.75 171 PRO A C 1
ATOM 1358 O O . PRO A 1 171 ? -7.098 9.173 -8.784 1.00 83.75 171 PRO A O 1
ATOM 1361 N N . LEU A 1 172 ? -5.390 7.752 -9.112 1.00 86.88 172 LEU A N 1
ATOM 1362 C CA . LEU A 1 172 ? -6.151 6.511 -8.966 1.00 86.88 172 LEU A CA 1
ATOM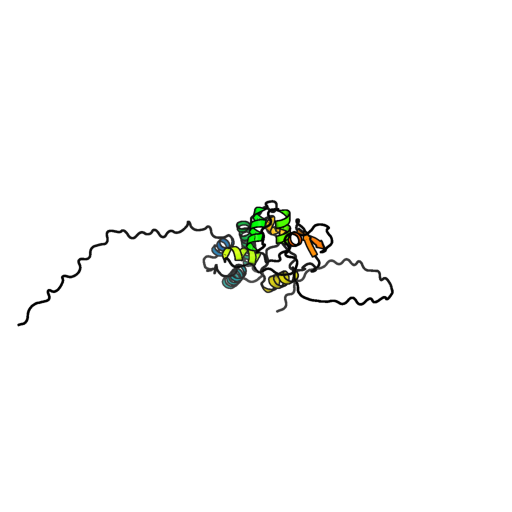 1363 C C . LEU A 1 172 ? -6.369 6.119 -7.498 1.00 86.88 172 LEU A C 1
ATOM 1365 O O . LEU A 1 172 ? -7.035 5.129 -7.205 1.00 86.88 172 LEU A O 1
ATOM 1369 N N . MET A 1 173 ? -5.798 6.863 -6.550 1.00 88.06 173 MET A N 1
ATOM 1370 C CA . MET A 1 173 ? -5.861 6.526 -5.134 1.00 88.06 173 MET A CA 1
ATOM 1371 C C . MET A 1 173 ? -7.264 6.734 -4.560 1.00 88.06 173 MET A C 1
ATOM 1373 O O . MET A 1 173 ? -7.717 7.872 -4.393 1.00 88.06 173 MET A O 1
ATOM 1377 N N . GLY A 1 174 ? -7.902 5.625 -4.178 1.00 88.94 174 GLY A N 1
ATOM 1378 C CA . GLY A 1 174 ? -9.179 5.627 -3.474 1.00 88.94 174 GLY A CA 1
ATOM 1379 C C . GLY A 1 174 ? -9.094 6.257 -2.081 1.00 88.94 174 GLY A C 1
ATOM 1380 O O . GLY A 1 174 ? -8.019 6.368 -1.485 1.00 88.94 174 GLY A O 1
ATOM 1381 N N . GLY A 1 175 ? -10.247 6.643 -1.535 1.00 91.00 175 GLY A N 1
ATOM 1382 C CA . GLY A 1 175 ? -10.367 7.234 -0.202 1.00 91.00 175 GLY A CA 1
ATOM 1383 C C . GLY A 1 175 ? -9.866 6.312 0.910 1.00 91.00 175 GLY A C 1
ATOM 1384 O O . GLY A 1 175 ? -9.182 6.782 1.817 1.00 91.00 175 GLY A O 1
ATOM 1385 N N . VAL A 1 176 ? -10.131 5.003 0.812 1.00 93.44 176 VAL A N 1
ATOM 1386 C CA . VAL A 1 176 ? -9.646 3.996 1.777 1.00 93.44 176 VAL A CA 1
ATOM 1387 C C . VAL A 1 176 ? -8.119 3.991 1.834 1.00 93.44 176 VAL A C 1
ATOM 1389 O O . VAL A 1 176 ? -7.535 4.189 2.898 1.00 93.44 176 VAL A O 1
ATOM 1392 N N . LEU A 1 177 ? -7.461 3.832 0.682 1.00 93.81 177 LEU A N 1
ATOM 1393 C CA . LEU A 1 177 ? -6.003 3.822 0.601 1.00 93.81 177 LEU A CA 1
ATOM 1394 C C . LEU A 1 177 ? -5.402 5.139 1.103 1.00 93.81 177 LEU A C 1
ATOM 1396 O O . LEU A 1 177 ? -4.465 5.129 1.901 1.00 93.81 177 LEU A O 1
ATOM 1400 N N . ARG A 1 178 ? -5.980 6.273 0.689 1.00 91.88 178 ARG A N 1
ATOM 1401 C CA . ARG A 1 178 ? -5.553 7.608 1.124 1.00 91.88 178 ARG A CA 1
ATOM 1402 C C . ARG A 1 178 ? -5.610 7.757 2.640 1.00 91.88 178 ARG A C 1
ATOM 1404 O O . ARG A 1 178 ? -4.685 8.298 3.237 1.00 91.88 178 ARG A O 1
ATOM 1411 N N . ALA A 1 179 ? -6.670 7.253 3.265 1.00 91.94 179 ALA A N 1
ATOM 1412 C CA . ALA A 1 179 ? -6.826 7.293 4.709 1.00 91.94 179 ALA A CA 1
ATOM 1413 C C . ALA A 1 179 ? -5.787 6.419 5.439 1.00 91.94 179 ALA A C 1
ATOM 1415 O O . ALA A 1 179 ? -5.429 6.715 6.579 1.00 91.94 179 ALA A O 1
ATOM 1416 N N . LEU A 1 180 ? -5.268 5.362 4.811 1.00 92.50 180 LEU A N 1
ATOM 1417 C CA . LEU A 1 180 ? -4.299 4.444 5.420 1.00 92.50 180 LEU A CA 1
ATOM 1418 C C . LEU A 1 180 ? -2.838 4.892 5.318 1.00 92.50 180 LEU A C 1
ATOM 1420 O O . LEU A 1 180 ? -1.999 4.322 6.019 1.00 92.50 180 LEU A O 1
ATOM 1424 N N . LEU A 1 181 ? -2.524 5.885 4.484 1.00 91.94 181 LEU A N 1
ATOM 1425 C CA . LEU A 1 181 ? -1.158 6.389 4.345 1.00 91.94 181 LEU A CA 1
ATOM 1426 C C . LEU A 1 181 ? -0.595 6.876 5.690 1.00 91.94 181 LEU A C 1
ATOM 1428 O O . LEU A 1 181 ? -1.311 7.427 6.529 1.00 91.94 181 LEU A O 1
ATOM 1432 N N . ARG A 1 182 ? 0.709 6.655 5.882 1.00 87.81 182 ARG A N 1
ATOM 1433 C CA . ARG A 1 182 ? 1.453 6.999 7.103 1.00 87.81 182 ARG A CA 1
ATOM 1434 C C . ARG A 1 182 ? 2.726 7.764 6.773 1.00 87.81 182 ARG A C 1
ATOM 1436 O O . ARG A 1 182 ? 3.275 7.640 5.676 1.00 87.81 182 ARG A O 1
ATOM 1443 N N . PHE A 1 183 ? 3.239 8.487 7.760 1.00 86.50 183 PHE A N 1
ATOM 1444 C CA . PHE A 1 183 ? 4.525 9.169 7.668 1.00 86.50 183 PHE A CA 1
ATOM 1445 C C . PHE A 1 183 ? 5.677 8.177 7.881 1.00 86.50 183 PHE A C 1
ATOM 1447 O O . PHE A 1 183 ? 6.155 7.967 8.988 1.00 86.50 183 PHE A O 1
ATOM 1454 N N . ILE A 1 184 ? 6.129 7.530 6.803 1.00 88.38 184 ILE A N 1
ATOM 1455 C CA . ILE A 1 184 ? 7.226 6.546 6.871 1.00 88.38 184 ILE A CA 1
ATOM 1456 C C . ILE A 1 184 ? 8.593 7.215 7.078 1.00 88.38 184 ILE A C 1
ATOM 1458 O O . ILE A 1 184 ? 9.477 6.644 7.717 1.00 88.38 184 ILE A O 1
ATOM 1462 N N . THR A 1 185 ? 8.800 8.420 6.544 1.00 84.69 185 THR A N 1
ATOM 1463 C CA . THR A 1 185 ? 10.072 9.147 6.684 1.00 84.69 185 THR A CA 1
ATOM 1464 C C . THR A 1 185 ? 10.280 9.625 8.117 1.00 84.69 185 THR A C 1
ATOM 1466 O O . THR A 1 185 ? 11.322 9.315 8.699 1.00 84.69 185 THR A O 1
ATOM 1469 N N . HIS A 1 186 ? 9.249 10.253 8.685 1.00 86.25 186 HIS A N 1
ATOM 1470 C CA . HIS A 1 186 ? 9.201 10.800 10.040 1.00 86.25 186 HIS A CA 1
ATOM 1471 C C . HIS A 1 186 ? 8.009 10.199 10.801 1.00 86.25 186 HIS A C 1
ATOM 1473 O O . HIS A 1 186 ? 6.946 10.819 10.861 1.00 86.25 186 HIS A O 1
ATOM 1479 N N . PRO A 1 187 ? 8.143 8.966 11.322 1.00 86.62 187 PRO A N 1
ATOM 1480 C CA . PRO A 1 187 ? 7.064 8.333 12.065 1.00 86.62 187 PRO A CA 1
ATOM 1481 C C . PRO A 1 187 ? 6.770 9.109 13.360 1.00 86.62 187 PRO A C 1
ATOM 1483 O O . PRO A 1 187 ? 7.708 9.589 14.001 1.00 86.62 187 PRO A O 1
ATOM 1486 N N . PRO A 1 188 ? 5.492 9.208 13.760 1.00 83.94 188 PRO A N 1
ATOM 1487 C CA . PRO A 1 188 ? 5.086 9.851 15.004 1.00 83.94 188 PRO A CA 1
ATOM 1488 C C . PRO A 1 188 ? 5.654 9.131 16.233 1.00 83.94 188 PRO A C 1
ATOM 1490 O O . PRO A 1 188 ? 6.055 7.962 16.175 1.00 83.94 188 PRO A O 1
ATOM 1493 N N . GLU A 1 189 ? 5.655 9.837 17.362 1.00 82.81 189 GLU A N 1
ATOM 1494 C CA . GLU A 1 189 ? 5.992 9.265 18.663 1.00 82.81 189 GLU A CA 1
ATOM 1495 C C . GLU A 1 189 ? 5.010 8.155 19.072 1.00 82.81 189 GLU A C 1
ATOM 1497 O O . GLU A 1 189 ? 3.864 8.086 18.623 1.00 82.81 189 GLU A O 1
ATOM 1502 N N . ASN A 1 190 ? 5.477 7.251 19.936 1.00 82.69 190 ASN A N 1
ATOM 1503 C CA . ASN A 1 190 ? 4.720 6.062 20.341 1.00 82.69 190 ASN A CA 1
ATOM 1504 C C . ASN A 1 190 ? 3.530 6.374 21.274 1.00 82.69 190 ASN A C 1
ATOM 1506 O O . ASN A 1 190 ? 2.768 5.469 21.607 1.00 82.69 190 ASN A O 1
ATOM 1510 N N . ASP A 1 191 ? 3.387 7.618 21.732 1.00 81.56 191 ASP A N 1
ATOM 1511 C CA . ASP A 1 191 ? 2.283 8.093 22.570 1.00 81.56 191 ASP A CA 1
ATOM 1512 C C . ASP A 1 191 ? 1.096 8.628 21.747 1.00 81.56 191 ASP A C 1
ATOM 1514 O O . ASP A 1 191 ? 0.091 9.054 22.323 1.00 81.56 191 ASP A O 1
ATOM 1518 N N . LEU A 1 192 ? 1.185 8.587 20.412 1.00 86.69 192 LEU A N 1
ATOM 1519 C CA . LEU A 1 192 ? 0.125 9.000 19.501 1.00 86.69 192 LEU A CA 1
ATOM 1520 C C . LEU A 1 192 ? -0.625 7.795 18.925 1.00 86.69 192 LEU A C 1
ATOM 1522 O O . LEU A 1 192 ? -0.042 6.800 18.499 1.00 86.69 192 LEU A O 1
ATOM 1526 N N . LYS A 1 193 ? -1.950 7.923 18.853 1.00 88.44 193 LYS A N 1
ATOM 1527 C CA . LYS A 1 193 ? -2.848 6.994 18.157 1.00 88.44 193 LYS A CA 1
ATOM 1528 C C . LYS A 1 193 ? -3.701 7.740 17.139 1.00 88.44 193 LYS A C 1
ATOM 1530 O O . LYS A 1 193 ? -3.812 8.961 17.208 1.00 88.44 193 LYS A O 1
ATOM 1535 N N . ARG A 1 194 ? -4.336 7.028 16.208 1.00 89.75 194 ARG A N 1
ATOM 1536 C CA . ARG A 1 194 ? -5.243 7.640 15.222 1.00 89.75 194 ARG A CA 1
ATOM 1537 C C . ARG A 1 194 ? -6.703 7.489 15.653 1.00 89.75 194 ARG A C 1
ATOM 1539 O O . ARG A 1 194 ? -7.115 6.398 16.045 1.00 89.75 194 ARG A O 1
ATOM 1546 N N . ASP A 1 195 ? -7.474 8.574 15.586 1.00 88.31 195 ASP A N 1
ATOM 1547 C CA . ASP A 1 195 ? -8.931 8.554 15.790 1.00 88.31 195 ASP A CA 1
ATOM 1548 C C . ASP A 1 195 ? -9.670 7.937 14.581 1.00 88.31 195 ASP A C 1
ATOM 1550 O O . ASP A 1 195 ? -9.054 7.561 13.583 1.00 88.31 195 ASP A O 1
ATOM 1554 N N . GLN A 1 196 ? -11.004 7.844 14.630 1.00 85.50 196 GLN A N 1
ATOM 1555 C CA . GLN A 1 196 ? -11.810 7.296 13.525 1.00 85.50 196 GLN A CA 1
ATOM 1556 C C . GLN A 1 196 ? -11.731 8.079 12.201 1.00 85.50 196 GLN A C 1
ATOM 1558 O O . GLN A 1 196 ? -12.218 7.602 11.177 1.00 85.50 196 GLN A O 1
ATOM 1563 N N . TYR A 1 197 ? -11.174 9.289 12.216 1.00 87.38 197 TYR A N 1
ATOM 1564 C CA . TYR A 1 197 ? -10.946 10.116 11.031 1.00 87.38 197 TYR A CA 1
ATOM 1565 C C . TYR A 1 197 ? -9.484 10.057 10.578 1.00 87.38 197 TYR A C 1
ATOM 1567 O O . TYR A 1 197 ? -9.099 10.722 9.620 1.00 87.38 197 TYR A O 1
ATOM 1575 N N . GLY A 1 198 ? -8.658 9.265 11.265 1.00 87.00 198 GLY A N 1
ATOM 1576 C CA . GLY A 1 198 ? -7.254 9.100 10.951 1.00 87.00 198 GLY A CA 1
ATOM 1577 C C . GLY A 1 198 ? -6.361 10.223 11.475 1.00 87.00 198 GLY A C 1
ATOM 1578 O O . GLY A 1 198 ? -5.212 10.297 11.036 1.00 87.00 198 GLY A O 1
ATOM 1579 N N . ARG A 1 199 ? -6.844 11.082 12.382 1.00 89.62 199 ARG A N 1
ATOM 1580 C CA . ARG A 1 199 ? -6.055 12.170 12.985 1.00 89.62 199 ARG A CA 1
ATOM 1581 C C . ARG A 1 199 ? -5.286 11.665 14.197 1.00 89.62 199 ARG A C 1
ATOM 1583 O O . ARG A 1 199 ? -5.827 10.884 14.978 1.00 89.62 199 ARG A O 1
ATOM 1590 N N . TYR A 1 200 ? -4.052 12.130 14.365 1.00 89.50 200 TYR A N 1
ATOM 1591 C CA . TYR A 1 200 ? -3.234 11.776 15.523 1.00 89.50 200 TYR A CA 1
ATOM 1592 C C . TYR A 1 200 ? -3.734 12.474 16.791 1.00 89.50 200 TYR A C 1
ATOM 1594 O O . TYR A 1 200 ? -3.955 13.683 16.800 1.00 89.50 200 TYR A O 1
ATOM 1602 N N . VAL A 1 201 ? -3.903 11.697 17.857 1.00 89.56 201 VAL A N 1
ATOM 1603 C CA . VAL A 1 201 ? -4.325 12.135 19.192 1.00 89.56 201 VAL A CA 1
ATOM 1604 C C . VAL A 1 201 ? -3.469 11.440 20.249 1.00 89.56 201 VAL A C 1
ATOM 1606 O O . VAL A 1 201 ? -3.037 10.303 20.046 1.00 89.56 201 VAL A O 1
ATOM 1609 N N . LYS A 1 202 ? -3.230 12.099 21.388 1.00 85.56 202 LYS A N 1
ATOM 1610 C CA . LYS A 1 202 ? -2.463 11.509 22.491 1.00 85.56 202 LYS A CA 1
ATOM 1611 C C . LYS A 1 202 ? -3.215 10.357 23.145 1.00 85.56 202 LYS A C 1
ATOM 1613 O O . LYS A 1 202 ? -4.428 10.413 23.368 1.00 85.56 202 LYS A O 1
ATOM 1618 N N . VAL A 1 203 ? -2.486 9.303 23.489 1.00 76.25 203 VAL A N 1
ATOM 1619 C CA . VAL A 1 203 ? -3.024 8.167 24.236 1.00 76.25 203 VAL A CA 1
ATOM 1620 C C . VAL A 1 203 ? -3.475 8.652 25.622 1.00 76.25 203 VAL A C 1
ATOM 1622 O O . VAL A 1 203 ? -2.673 9.108 26.428 1.00 76.25 203 VAL A O 1
ATOM 1625 N N . GLY A 1 204 ? -4.783 8.567 25.890 1.00 69.94 204 GLY A N 1
ATOM 1626 C CA . GLY A 1 204 ? -5.414 9.006 27.145 1.00 69.94 204 GLY A CA 1
ATOM 1627 C C . GLY A 1 204 ? -6.113 10.370 27.077 1.00 69.94 204 GLY A C 1
ATOM 1628 O O . GLY A 1 204 ? -6.958 10.659 27.923 1.00 69.94 204 GLY A O 1
ATOM 1629 N N . GLU A 1 205 ? -5.848 11.175 26.046 1.00 58.19 205 GLU A N 1
ATOM 1630 C CA . GLU A 1 205 ? -6.471 12.487 25.845 1.00 58.19 205 GLU A CA 1
ATOM 1631 C C . GLU A 1 205 ? -7.650 12.358 24.866 1.00 58.19 205 GLU A C 1
ATOM 1633 O O . GLU A 1 205 ? -7.563 12.613 23.668 1.00 58.19 205 GLU A O 1
ATOM 1638 N N . GLY A 1 206 ? -8.766 11.843 25.380 1.00 53.94 206 GLY A N 1
ATOM 1639 C CA . GLY A 1 206 ? -9.997 11.627 24.625 1.00 53.94 206 GLY A CA 1
ATOM 1640 C C . GLY A 1 206 ? -10.907 10.682 25.393 1.00 53.94 206 GLY A C 1
ATOM 1641 O O . GLY A 1 206 ? -10.654 9.485 25.437 1.00 53.94 206 GLY A O 1
ATOM 1642 N N . GLY A 1 207 ? -11.960 11.211 26.021 1.00 49.22 207 GLY A N 1
ATOM 1643 C CA . GLY A 1 207 ? -12.827 10.493 26.970 1.00 49.22 207 GLY A CA 1
ATOM 1644 C C . GLY A 1 207 ? -13.655 9.321 26.410 1.00 49.22 207 GLY A C 1
ATOM 1645 O O . GLY A 1 207 ? -14.612 8.894 27.050 1.00 49.22 207 GLY A O 1
ATOM 1646 N N . GLY A 1 208 ? -13.329 8.801 25.223 1.00 58.25 208 GLY A N 1
ATOM 1647 C CA . GLY A 1 208 ? -13.976 7.639 24.619 1.00 58.25 208 GLY A CA 1
ATOM 1648 C C . GLY A 1 208 ? -13.148 6.368 24.802 1.00 58.25 208 GLY A C 1
ATOM 1649 O O . GLY A 1 208 ? -11.965 6.342 24.471 1.00 58.25 208 GLY A O 1
ATOM 1650 N N . ARG A 1 209 ? -13.783 5.289 25.278 1.00 60.81 209 ARG A N 1
ATOM 1651 C CA . ARG A 1 209 ? -13.189 3.940 25.276 1.00 60.81 209 ARG A CA 1
ATOM 1652 C C . ARG A 1 209 ? -12.855 3.544 23.837 1.00 60.81 209 ARG A C 1
ATOM 1654 O O . ARG A 1 209 ? -13.762 3.523 23.000 1.00 60.81 209 ARG A O 1
ATOM 1661 N N . SER A 1 210 ? -11.590 3.225 23.557 1.00 69.69 210 SER A N 1
ATOM 1662 C CA . SER A 1 210 ? -11.194 2.729 22.238 1.00 69.69 210 SER A CA 1
ATOM 1663 C C . SER A 1 210 ? -11.907 1.413 21.942 1.00 69.69 210 SER A C 1
ATOM 1665 O O . SER A 1 210 ? -12.380 0.708 22.843 1.00 69.69 210 SER A O 1
ATOM 1667 N N . TRP A 1 211 ? -12.011 1.058 20.667 1.00 72.44 211 TRP A N 1
ATOM 1668 C CA . TRP A 1 211 ? -12.565 -0.240 20.294 1.00 72.44 211 TRP A CA 1
ATOM 1669 C C . TRP A 1 211 ? -11.833 -1.431 20.965 1.00 72.44 211 TRP A C 1
ATOM 1671 O O . TRP A 1 211 ? -12.475 -2.390 21.403 1.00 72.44 211 TRP A O 1
ATOM 1681 N N . TRP A 1 212 ? -10.514 -1.339 21.161 1.00 67.75 212 TRP A N 1
ATOM 1682 C CA . TRP A 1 212 ? -9.714 -2.355 21.863 1.00 67.75 212 TRP A CA 1
ATOM 1683 C C . TRP A 1 212 ? -10.014 -2.431 23.368 1.00 67.75 212 TRP A C 1
ATOM 1685 O O . TRP A 1 212 ? -9.974 -3.518 23.951 1.00 67.75 212 TRP A O 1
ATOM 1695 N N . ASP A 1 213 ? -10.392 -1.305 23.985 1.00 75.12 213 ASP A N 1
ATOM 1696 C CA . ASP A 1 213 ? -10.825 -1.257 25.388 1.00 75.12 213 ASP A CA 1
ATOM 1697 C C . ASP A 1 213 ? -12.189 -1.934 25.572 1.00 75.12 213 ASP A C 1
ATOM 1699 O O . ASP A 1 213 ? -12.426 -2.609 26.572 1.00 75.12 213 ASP A O 1
ATOM 1703 N N . ARG A 1 214 ? -13.093 -1.783 24.591 1.00 73.31 214 ARG A N 1
ATOM 1704 C CA . ARG A 1 214 ? -14.426 -2.413 24.604 1.00 73.31 214 ARG A CA 1
ATOM 1705 C C . ARG A 1 214 ? -14.378 -3.921 24.368 1.00 73.31 214 ARG A C 1
ATOM 1707 O O . ARG A 1 214 ? -15.217 -4.637 24.903 1.00 73.31 214 ARG A O 1
ATOM 1714 N N . THR A 1 215 ? -13.418 -4.402 23.582 1.00 71.38 215 THR A N 1
ATOM 1715 C CA . THR A 1 215 ? -13.289 -5.825 23.221 1.00 71.38 215 THR A CA 1
ATOM 1716 C C . THR A 1 215 ? -12.353 -6.618 24.137 1.00 71.38 215 THR A C 1
ATOM 1718 O O . THR A 1 215 ? -12.199 -7.825 23.958 1.00 71.38 215 THR A O 1
ATOM 1721 N N . GLY A 1 216 ? -11.759 -5.976 25.151 1.00 56.59 216 GLY A N 1
ATOM 1722 C CA . GLY A 1 216 ? -10.981 -6.651 26.196 1.00 56.59 216 GLY A CA 1
ATOM 1723 C C . GLY A 1 216 ? -9.587 -7.115 25.762 1.00 56.59 216 GLY A C 1
ATOM 1724 O O . GLY A 1 216 ? -8.974 -7.928 26.453 1.00 56.59 216 GLY A O 1
ATOM 1725 N N . LYS A 1 217 ? -9.058 -6.594 24.648 1.00 52.44 217 LYS A N 1
ATOM 1726 C CA . LYS A 1 217 ? -7.722 -6.931 24.120 1.00 52.44 217 LYS A CA 1
ATOM 1727 C C . LYS A 1 217 ? -6.653 -5.909 24.536 1.00 52.44 217 LYS A C 1
ATOM 1729 O O . LYS A 1 217 ? -5.680 -5.697 23.821 1.00 52.44 217 LYS A O 1
ATOM 1734 N N . GLY A 1 218 ? -6.836 -5.273 25.695 1.00 43.34 218 GLY A N 1
ATOM 1735 C CA . GLY A 1 218 ? -5.826 -4.424 26.320 1.00 43.34 218 GLY A CA 1
ATOM 1736 C C . GLY A 1 218 ? -4.627 -5.266 26.752 1.00 43.34 218 GLY A C 1
ATOM 1737 O O . GLY A 1 218 ? -4.779 -6.263 27.457 1.00 43.34 218 GLY A O 1
ATOM 1738 N N . SER A 1 219 ? -3.441 -4.883 26.292 1.00 43.66 219 SER A N 1
ATOM 1739 C CA . SER A 1 219 ? -2.148 -5.506 26.560 1.00 43.66 219 SER A CA 1
ATOM 1740 C C . SER A 1 219 ? -2.011 -6.082 27.975 1.00 43.66 219 SER A C 1
ATOM 1742 O O . SER A 1 219 ? -1.706 -5.378 28.934 1.00 43.66 219 SER A O 1
ATOM 1744 N N . ARG A 1 220 ? -2.105 -7.411 28.095 1.00 40.84 220 ARG A N 1
ATOM 1745 C CA . ARG A 1 220 ? -1.379 -8.156 29.130 1.00 40.84 220 ARG A CA 1
ATOM 1746 C C . ARG A 1 220 ? 0.096 -8.197 28.724 1.00 40.84 220 ARG A C 1
ATOM 1748 O O . ARG A 1 220 ? 0.587 -9.212 28.241 1.00 40.84 220 ARG A O 1
ATOM 1755 N N . ALA A 1 221 ? 0.800 -7.085 28.915 1.00 36.44 221 ALA A N 1
ATOM 1756 C CA . ALA A 1 221 ? 2.250 -7.120 29.046 1.00 36.44 221 ALA A CA 1
ATOM 1757 C C . ALA A 1 221 ? 2.578 -7.394 30.520 1.00 36.44 221 ALA A C 1
ATOM 1759 O O . ALA A 1 221 ? 2.089 -6.731 31.433 1.00 36.44 221 ALA A O 1
ATOM 1760 N N . ARG A 1 222 ? 3.333 -8.467 30.736 1.00 40.12 222 ARG A N 1
ATOM 1761 C CA . ARG A 1 222 ? 3.735 -9.008 32.032 1.00 40.12 222 ARG A CA 1
ATOM 1762 C C . ARG A 1 222 ? 4.609 -8.017 32.812 1.00 40.12 222 ARG A C 1
ATOM 1764 O O . ARG A 1 222 ? 5.578 -7.512 32.268 1.00 40.12 222 ARG A O 1
ATOM 1771 N N . GLY A 1 223 ? 4.321 -7.893 34.108 1.00 31.58 223 GLY A N 1
ATOM 1772 C CA . GLY A 1 223 ? 5.325 -7.903 35.177 1.00 31.58 223 GLY A CA 1
ATOM 1773 C C . GLY A 1 223 ? 6.245 -6.689 35.313 1.00 31.58 223 GLY A C 1
ATOM 1774 O O . GLY A 1 223 ? 7.300 -6.624 34.698 1.00 31.58 223 GLY A O 1
ATOM 1775 N N . GLY A 1 224 ? 5.915 -5.820 36.264 1.00 29.58 224 GLY A N 1
ATOM 1776 C CA . GLY A 1 224 ? 6.840 -4.840 36.821 1.00 29.58 224 GLY A CA 1
ATOM 1777 C C . GLY A 1 224 ? 6.248 -4.218 38.076 1.00 29.58 224 GLY A C 1
ATOM 1778 O O . GLY A 1 224 ? 5.608 -3.176 38.014 1.00 29.58 224 GLY A O 1
ATOM 1779 N N . LEU A 1 225 ? 6.408 -4.894 39.215 1.00 37.69 225 LEU A N 1
ATOM 1780 C CA . LEU A 1 225 ? 6.060 -4.382 40.539 1.00 37.69 225 LEU A CA 1
ATOM 1781 C C . LEU A 1 225 ? 6.953 -3.168 40.856 1.00 37.69 225 LEU A C 1
ATOM 1783 O O . LEU A 1 225 ? 8.006 -3.312 41.472 1.00 37.69 225 LEU A O 1
ATOM 1787 N N . ALA A 1 226 ? 6.553 -1.970 40.435 1.00 33.78 226 ALA A N 1
ATOM 1788 C CA . ALA A 1 226 ? 7.206 -0.741 40.864 1.00 33.78 226 ALA A CA 1
ATOM 1789 C C . ALA A 1 226 ? 6.682 -0.369 42.257 1.00 33.78 226 ALA A C 1
ATOM 1791 O O . ALA A 1 226 ? 5.588 0.177 42.418 1.00 33.78 226 ALA A O 1
ATOM 1792 N N . ARG A 1 227 ? 7.466 -0.707 43.289 1.00 32.31 227 ARG A N 1
ATOM 1793 C CA . ARG A 1 227 ? 7.291 -0.171 44.643 1.00 32.31 227 ARG A CA 1
ATOM 1794 C C . ARG A 1 227 ? 7.320 1.355 44.581 1.00 32.31 227 ARG A C 1
ATOM 1796 O O . ARG A 1 227 ? 8.260 1.955 44.073 1.00 32.31 227 ARG A O 1
ATOM 1803 N N . ARG A 1 228 ? 6.290 1.961 45.162 1.00 29.62 228 ARG A N 1
ATOM 1804 C CA . ARG A 1 228 ? 6.171 3.396 45.413 1.00 29.62 228 ARG A CA 1
ATOM 1805 C C . ARG A 1 228 ? 7.274 3.833 46.383 1.00 29.62 228 ARG A C 1
ATOM 1807 O O . ARG A 1 228 ? 7.205 3.497 47.561 1.00 29.62 228 ARG A O 1
ATOM 1814 N N . VAL A 1 229 ? 8.258 4.592 45.905 1.00 35.88 229 VAL A N 1
ATOM 1815 C CA . VAL A 1 229 ? 9.143 5.393 46.763 1.00 35.88 229 VAL A CA 1
ATOM 1816 C C . VAL A 1 229 ? 8.688 6.844 46.650 1.00 35.88 229 VAL A C 1
ATOM 1818 O O . VAL A 1 229 ? 8.656 7.423 45.568 1.00 35.88 229 VAL A O 1
ATOM 1821 N N . ARG A 1 230 ? 8.248 7.393 47.782 1.00 31.42 230 ARG A N 1
ATOM 1822 C CA . ARG A 1 230 ? 7.918 8.805 47.978 1.00 31.42 230 ARG A CA 1
ATOM 1823 C C . ARG A 1 230 ? 9.243 9.563 48.120 1.00 31.42 230 ARG A C 1
ATOM 1825 O O . ARG A 1 230 ? 10.016 9.232 49.011 1.00 31.42 230 ARG A O 1
ATOM 1832 N N . GLY A 1 231 ? 9.484 10.552 47.265 1.00 33.12 231 GLY A N 1
ATOM 1833 C CA . GLY A 1 231 ? 10.617 11.471 47.367 1.00 33.12 231 GLY A CA 1
ATOM 1834 C C . GLY A 1 231 ? 10.165 12.893 47.055 1.00 33.12 231 GLY A C 1
ATOM 1835 O O . GLY A 1 231 ? 9.808 13.193 45.920 1.00 33.12 231 GLY A O 1
ATOM 1836 N N . GLU A 1 232 ? 10.121 13.724 48.093 1.00 30.61 232 GLU A N 1
ATOM 1837 C CA . GLU A 1 232 ? 10.009 15.184 48.038 1.00 30.61 232 GLU A CA 1
ATOM 1838 C C . GLU A 1 232 ? 11.289 15.804 47.456 1.00 30.61 232 GLU A C 1
ATOM 1840 O O . GLU A 1 232 ? 12.377 15.280 47.687 1.00 30.61 232 GLU A O 1
ATOM 1845 N N . GLY A 1 233 ? 11.186 16.952 46.773 1.00 31.22 233 GLY A N 1
ATOM 1846 C CA . GLY A 1 233 ? 12.368 17.780 46.504 1.00 31.22 233 GLY A CA 1
ATOM 1847 C C . GLY A 1 233 ? 12.268 18.763 45.337 1.00 31.22 233 GLY A C 1
ATOM 1848 O O . GLY A 1 233 ? 12.710 18.464 44.240 1.00 31.22 233 GLY A O 1
ATOM 1849 N N . GLY A 1 234 ? 11.698 19.936 45.623 1.00 29.19 234 GLY A N 1
ATOM 1850 C CA . GLY A 1 234 ? 12.092 21.282 45.174 1.00 29.19 234 GLY A CA 1
ATOM 1851 C C . GLY A 1 234 ? 12.828 21.542 43.846 1.00 29.19 234 GLY A C 1
ATOM 1852 O O . GLY A 1 234 ? 13.975 21.162 43.669 1.00 29.19 234 GLY A O 1
ATOM 1853 N N . GLY A 1 235 ? 12.253 22.476 43.075 1.00 28.20 235 GLY A N 1
ATOM 1854 C CA . GLY A 1 235 ? 12.968 23.707 42.711 1.00 28.20 235 GLY A CA 1
ATOM 1855 C C . GLY A 1 235 ? 13.495 23.854 41.278 1.00 28.20 235 GLY A C 1
ATOM 1856 O O . GLY A 1 235 ? 14.490 23.253 40.907 1.00 28.20 235 GLY A O 1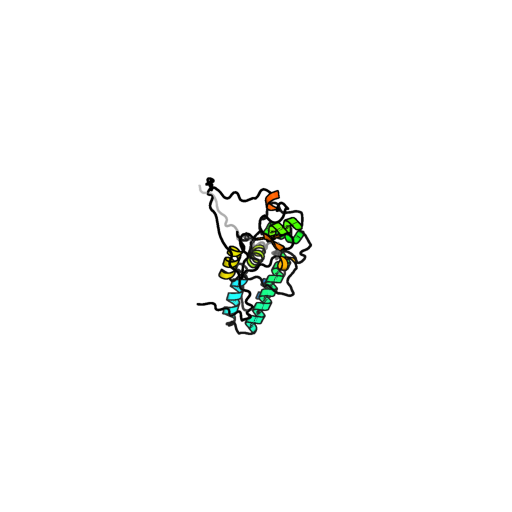
ATOM 1857 N N . GLY A 1 236 ? 12.952 24.846 40.562 1.00 27.33 236 GLY A N 1
ATOM 1858 C CA . GLY A 1 236 ? 13.814 25.856 39.935 1.00 27.33 236 GLY A CA 1
ATOM 1859 C C . GLY A 1 236 ? 13.923 25.923 38.405 1.00 27.33 236 GLY A C 1
ATOM 1860 O O . GLY A 1 236 ? 14.764 25.276 37.807 1.00 27.33 236 GLY A O 1
ATOM 1861 N N . ARG A 1 237 ? 13.231 26.943 37.872 1.00 29.66 237 ARG A N 1
ATOM 1862 C CA . ARG A 1 237 ? 13.670 27.933 36.858 1.00 29.66 237 ARG A CA 1
ATOM 1863 C C . ARG A 1 237 ? 13.608 27.612 35.348 1.00 29.66 237 ARG A C 1
ATOM 1865 O O . ARG A 1 237 ? 14.097 26.618 34.838 1.00 29.66 237 ARG A O 1
ATOM 1872 N N . ARG A 1 238 ? 13.017 28.616 34.680 1.00 30.12 238 ARG A N 1
ATOM 1873 C CA . ARG A 1 238 ? 12.882 28.935 33.248 1.00 30.12 238 ARG A CA 1
ATOM 1874 C C . ARG A 1 238 ? 14.197 28.917 32.466 1.00 30.12 238 ARG A C 1
ATOM 1876 O O . ARG A 1 238 ? 15.186 29.424 32.981 1.00 30.12 238 ARG A O 1
ATOM 1883 N N . PHE A 1 239 ? 14.089 28.618 31.169 1.00 27.64 239 PHE A N 1
ATOM 1884 C CA . PHE A 1 239 ? 14.741 29.383 30.100 1.00 27.64 239 PHE A CA 1
ATOM 1885 C C . PHE A 1 239 ? 13.773 29.599 28.918 1.00 27.64 239 PHE A C 1
ATOM 1887 O O . PHE A 1 239 ? 13.029 28.704 28.528 1.00 27.64 239 PHE A O 1
ATOM 1894 N N . VAL A 1 240 ? 13.774 30.839 28.428 1.00 27.88 240 VAL A N 1
ATOM 1895 C CA . VAL A 1 240 ? 13.318 31.335 27.111 1.00 27.88 240 VAL A CA 1
ATOM 1896 C C . VAL A 1 240 ? 14.505 31.056 26.155 1.00 27.88 240 VAL A C 1
ATOM 1898 O O . VAL A 1 240 ? 15.624 30.975 26.655 1.00 27.88 240 VAL A O 1
ATOM 1901 N N . VAL A 1 241 ? 14.438 30.819 24.842 1.00 27.42 241 VAL A N 1
ATOM 1902 C CA . VAL A 1 241 ? 13.988 31.622 23.684 1.00 27.42 241 VAL A CA 1
ATOM 1903 C C . VAL A 1 241 ? 14.298 30.777 22.432 1.00 27.42 241 VAL A C 1
ATOM 1905 O O . VAL A 1 241 ? 15.228 29.974 22.477 1.00 27.42 241 VAL A O 1
ATOM 1908 N N . GLY A 1 242 ? 13.628 31.045 21.305 1.00 27.19 242 GLY A N 1
ATOM 1909 C CA . GLY A 1 242 ? 14.221 30.793 19.983 1.00 27.19 242 GLY A CA 1
ATOM 1910 C C . GLY A 1 242 ? 13.254 30.300 18.912 1.00 27.19 242 GLY A C 1
ATOM 1911 O O . GLY A 1 242 ? 13.253 29.118 18.592 1.00 27.19 242 GLY A O 1
ATOM 1912 N N . LEU A 1 243 ? 12.465 31.214 18.336 1.00 34.00 243 LEU A N 1
ATOM 1913 C CA . LEU A 1 243 ? 12.044 31.075 16.941 1.00 34.00 243 LEU A CA 1
ATOM 1914 C C . LEU A 1 243 ? 13.285 31.261 16.067 1.00 34.00 243 LEU A C 1
ATOM 1916 O O . LEU A 1 243 ? 13.979 32.267 16.216 1.00 34.00 243 LEU A O 1
ATOM 1920 N N . GLN A 1 244 ? 13.503 30.343 15.134 1.00 31.25 244 GLN A N 1
ATOM 1921 C CA . GLN A 1 244 ? 14.269 30.608 13.927 1.00 31.25 244 GLN A CA 1
ATOM 1922 C C . GLN A 1 244 ? 13.635 29.826 12.778 1.00 31.25 244 GLN A C 1
ATOM 1924 O O . GLN A 1 244 ? 13.658 28.598 12.750 1.00 31.25 244 GLN A O 1
ATOM 1929 N N . ASP A 1 245 ? 13.021 30.588 11.876 1.00 31.56 245 ASP A N 1
ATOM 1930 C CA . ASP A 1 245 ? 12.796 30.220 10.486 1.00 31.56 245 ASP A CA 1
ATOM 1931 C C . ASP A 1 245 ? 14.117 29.804 9.836 1.00 31.56 245 ASP A C 1
ATOM 1933 O O . ASP A 1 245 ? 15.141 30.458 10.051 1.00 31.56 245 ASP A O 1
ATOM 1937 N N . SER A 1 246 ? 14.083 28.763 9.006 1.00 33.62 246 SER A N 1
ATOM 1938 C CA . SER A 1 246 ? 14.988 28.583 7.866 1.00 33.62 246 SER A CA 1
ATOM 1939 C C . SER A 1 246 ? 14.377 27.572 6.895 1.00 33.62 246 SER A C 1
ATOM 1941 O O . SER A 1 246 ? 14.221 26.393 7.212 1.00 33.62 246 SER A O 1
ATOM 1943 N N . ASP A 1 247 ? 14.017 28.082 5.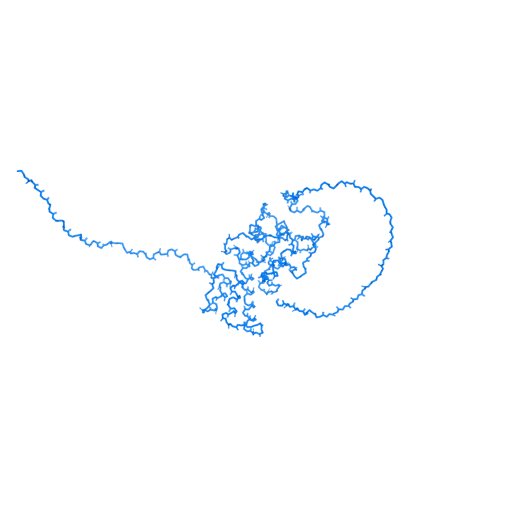717 1.00 32.44 247 ASP A N 1
ATOM 1944 C CA . ASP A 1 247 ? 14.120 27.375 4.444 1.00 32.44 247 ASP A CA 1
ATOM 1945 C C . ASP A 1 247 ? 15.470 26.643 4.343 1.00 32.44 247 ASP A C 1
ATOM 1947 O O . ASP A 1 247 ? 16.489 27.209 4.727 1.00 32.44 247 ASP A O 1
ATOM 1951 N N . GLU A 1 248 ? 15.472 25.406 3.833 1.00 32.56 248 GLU A N 1
ATOM 1952 C CA . GLU A 1 248 ? 16.312 24.953 2.707 1.00 32.56 248 GLU A CA 1
ATOM 1953 C C . GLU A 1 248 ? 16.292 23.416 2.534 1.00 32.56 248 GLU A C 1
ATOM 1955 O O . GLU A 1 248 ? 16.436 22.642 3.477 1.00 32.56 248 GLU A O 1
ATOM 1960 N N . GLY A 1 249 ? 16.099 23.003 1.275 1.00 29.41 249 GLY A N 1
ATOM 1961 C CA . GLY A 1 249 ? 16.737 21.860 0.604 1.00 29.41 249 GLY A CA 1
ATOM 1962 C C . GLY A 1 249 ? 16.796 20.498 1.302 1.00 29.41 249 GLY A C 1
ATOM 1963 O O . GLY A 1 249 ? 17.760 20.181 1.990 1.00 29.41 249 GLY A O 1
ATOM 1964 N N . VAL A 1 250 ? 15.858 19.604 0.973 1.00 30.05 250 VAL A N 1
ATOM 1965 C CA . VAL A 1 250 ? 16.035 18.162 1.218 1.00 30.05 250 VAL A CA 1
ATOM 1966 C C . VAL A 1 250 ? 16.935 17.575 0.128 1.00 30.05 250 VAL A C 1
ATOM 1968 O O . VAL A 1 250 ? 16.473 17.234 -0.960 1.00 30.05 250 VAL A O 1
ATOM 1971 N N . VAL A 1 251 ? 18.221 17.452 0.449 1.00 28.39 251 VAL A N 1
ATOM 1972 C CA . VAL A 1 251 ? 19.168 16.542 -0.205 1.00 28.39 251 VAL A CA 1
ATOM 1973 C C . VAL A 1 251 ? 19.050 15.192 0.505 1.00 28.39 251 VAL A C 1
ATOM 1975 O O . VAL A 1 251 ? 19.099 15.122 1.732 1.00 28.39 251 VAL A O 1
ATOM 1978 N N . VAL A 1 252 ? 18.812 14.124 -0.253 1.00 34.12 252 VAL A N 1
ATOM 1979 C CA . VAL A 1 252 ? 18.797 12.747 0.256 1.00 34.12 252 VAL A CA 1
ATOM 1980 C C . VAL A 1 252 ? 20.074 12.047 -0.185 1.00 34.12 252 VAL A C 1
ATOM 1982 O O . VAL A 1 252 ? 20.125 11.484 -1.274 1.00 34.12 252 VAL A O 1
ATOM 1985 N N . ASP A 1 253 ? 21.089 12.080 0.674 1.00 29.69 253 ASP A N 1
ATOM 1986 C CA . ASP A 1 253 ? 22.235 11.179 0.585 1.00 29.69 253 ASP A CA 1
ATOM 1987 C C . ASP A 1 253 ? 21.832 9.784 1.093 1.00 29.69 253 ASP A C 1
ATOM 1989 O O . ASP A 1 253 ? 21.203 9.626 2.145 1.00 29.69 253 ASP A O 1
ATOM 1993 N N . LEU A 1 254 ? 22.156 8.764 0.301 1.00 38.62 254 LEU A N 1
ATOM 1994 C CA . LEU A 1 254 ? 22.123 7.353 0.676 1.00 38.62 254 LEU A CA 1
ATOM 1995 C C . LEU A 1 254 ? 23.542 6.830 0.449 1.00 38.62 254 LEU A C 1
ATOM 1997 O O . LEU A 1 254 ? 23.897 6.537 -0.689 1.00 38.62 254 LEU A O 1
ATOM 2001 N N . ASP A 1 255 ? 24.334 6.779 1.519 1.00 39.34 255 ASP A N 1
ATOM 2002 C CA . ASP A 1 255 ? 25.670 6.178 1.514 1.00 39.34 255 ASP A CA 1
ATOM 2003 C C . ASP A 1 255 ? 25.619 4.655 1.264 1.00 39.34 255 ASP A C 1
ATOM 2005 O O . ASP A 1 255 ? 24.658 3.981 1.659 1.00 39.34 255 ASP A O 1
ATOM 2009 N N . ASP A 1 256 ? 26.686 4.198 0.594 1.00 41.88 256 ASP A N 1
ATOM 2010 C CA . ASP A 1 256 ? 27.023 2.886 0.004 1.00 41.88 256 ASP A CA 1
ATOM 2011 C C . ASP A 1 256 ? 26.637 1.595 0.762 1.00 41.88 256 ASP A C 1
ATOM 2013 O O . ASP A 1 256 ? 26.839 1.490 1.997 1.00 41.88 256 ASP A O 1
#

Mean predicted aligned error: 15.27 Å

Nearest PDB structures (foldseek):
  3qky-assembly1_A  TM=2.436E-01  e=1.249E+00  Rhodothermus marinus DSM 4252

Foldseek 3Di:
DDDDDDDDDDDDDPDPDPDDPDPPPVDDPPDDQQLLRVLVVVPVVQDADLQDQSVVSLVVVCVVVVDDPPDPVNVVSVLSNLLSLQSLLCVQQNFDLPDQRSLQSLCVLQVPPPRDPDSQQSLQSNQQWQFQSSQSSSCVSNVDRTDTDNFLQVSLVVCVVVVSDRDQDDPSHGPNNNLNDADSVDHDDPQWGQGSSGDTDGNPPDPDQHSCNVVVVPDPPDDDPDDDDDDDDDDDDDDDDDDDDDDDDDDDDDDD

Organism: NCBI:txid980116

Sequence (256 aa):
MDPSCPTTPDPPVDIPSPFPSDPTSTSKPPRRPSPIAAFFETYPNFHNDRTASAGSEYKRLCRFMGWTRDDPEEQAAYADFKDALVMQFNVHYGTDAEDVKPWQVLCEAIGITPVPRELKDAREAVFNTHVNLVDLTEAHTTLQKVRTFATERELAQYTKRTAKYMPGRSPLMGGVLRALLRFITHPPENDLKRDQYGRYVKVGEGGGRSWWDRTGKGSRARGGLARRVRGEGGGGRRFVVGLQDSDEGVVVDLDD

Solvent-accessible surface area (backbone atoms only — not comparable to full-atom values): 16637 Å² total; per-residue (Å²): 140,88,84,84,84,82,85,81,80,76,79,84,78,85,73,82,74,92,66,79,81,77,83,74,73,86,67,70,73,81,72,76,69,50,44,53,53,50,58,51,61,75,40,83,90,54,86,76,62,88,88,52,56,69,69,59,47,49,56,50,46,37,64,72,73,67,57,52,92,85,35,69,66,45,54,51,53,50,50,53,51,45,52,18,53,42,46,38,38,35,76,75,40,42,36,59,59,89,46,44,62,35,37,37,54,47,26,55,62,67,65,47,78,80,66,51,90,47,50,57,46,20,37,27,53,48,64,65,49,34,60,52,66,45,53,49,48,49,21,74,77,70,74,47,83,46,68,74,37,96,40,56,52,57,43,22,53,52,32,63,75,68,66,52,72,65,74,92,76,59,96,75,56,28,48,38,57,60,63,67,63,74,56,55,91,68,45,68,65,91,59,52,42,38,45,61,86,59,49,81,40,52,74,84,70,57,101,63,81,49,65,51,63,74,71,70,68,63,81,86,72,81,86,78,90,76,79,88,76,90,78,89,82,84,86,86,86,88,82,87,89,80,91,76,91,75,92,79,81,92,77,85,86,78,84,132